Protein AF-A0A2R5F3I2-F1 (afdb_monomer_lite)

Foldseek 3Di:
DPPDDPVVLVVLLVVLVVLLCVQCVVPDPLPAAAEDEDLCAPDPWAADPPHYTYHGNQCSVFLQRSQLRSQLSSLCVLLVHQFDQPQPPPADQQEFGAQLNLQSNLSSRLSSCSSVVHQWGADRVGDIDRLCDSPNGDAASRHNSLSNNLLVLQDDPPADDLSDHHDHPSLLVCLCRVQSDRGVVSSLVSSVVVVHDPSSQSSSVSSRYHDD

Organism: NCBI:txid171404

Radius of gyration: 16.29 Å; chains: 1; bounding box: 41×34×43 Å

Structure (mmCIF, N/CA/C/O backbone):
data_AF-A0A2R5F3I2-F1
#
_entry.id   AF-A0A2R5F3I2-F1
#
loop_
_atom_site.group_PDB
_atom_site.id
_atom_site.type_symbol
_atom_site.label_atom_id
_atom_site.label_alt_id
_atom_site.label_comp_id
_atom_site.label_asym_id
_atom_site.label_entity_id
_atom_site.label_seq_id
_atom_site.pdbx_PDB_ins_code
_atom_site.Cartn_x
_atom_site.Cartn_y
_atom_site.Cartn_z
_atom_site.occupancy
_atom_site.B_iso_or_equiv
_atom_site.auth_seq_id
_atom_site.auth_comp_id
_atom_site.auth_asym_id
_atom_site.auth_atom_id
_atom_site.pdbx_PDB_model_num
ATOM 1 N N . MET A 1 1 ? 22.026 7.983 -5.529 1.00 53.22 1 MET A N 1
ATOM 2 C CA . MET A 1 1 ? 21.237 7.072 -6.385 1.00 53.22 1 MET A CA 1
ATOM 3 C C . MET A 1 1 ? 22.097 5.887 -6.765 1.00 53.22 1 MET A C 1
ATOM 5 O O . MET A 1 1 ? 23.234 6.100 -7.170 1.00 53.22 1 MET A O 1
ATOM 9 N N . LEU A 1 2 ? 21.586 4.665 -6.625 1.00 56.09 2 LEU A N 1
ATOM 10 C CA . LEU A 1 2 ? 22.283 3.477 -7.114 1.00 56.09 2 LEU A CA 1
ATOM 11 C C . LEU A 1 2 ? 22.277 3.507 -8.650 1.00 56.09 2 LEU A C 1
ATOM 13 O O . LEU A 1 2 ? 21.265 3.238 -9.293 1.00 56.09 2 LEU A O 1
ATOM 17 N N . SER A 1 3 ? 23.401 3.901 -9.247 1.00 70.44 3 SER A N 1
ATOM 18 C CA . SER A 1 3 ? 23.622 3.838 -10.691 1.00 70.44 3 SER A CA 1
ATOM 19 C C . SER A 1 3 ? 23.849 2.379 -11.099 1.00 70.44 3 SER A C 1
ATOM 21 O O . SER A 1 3 ? 24.986 1.916 -11.168 1.00 70.44 3 SER A O 1
ATOM 23 N N . GLY A 1 4 ? 22.761 1.636 -11.294 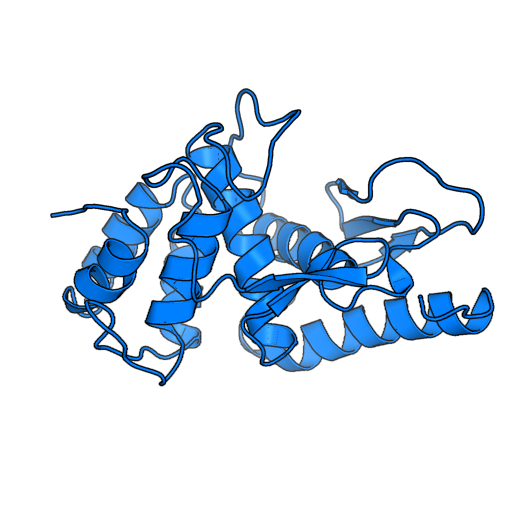1.00 80.38 4 GLY A N 1
ATOM 24 C CA . GLY A 1 4 ? 22.796 0.280 -11.840 1.00 80.38 4 GLY A CA 1
ATOM 25 C C . GLY A 1 4 ? 22.828 0.279 -13.367 1.00 80.38 4 GLY A C 1
ATOM 26 O O . GLY A 1 4 ? 22.185 1.111 -14.008 1.00 80.38 4 GLY A O 1
ATOM 27 N N . THR A 1 5 ? 23.546 -0.681 -13.943 1.00 90.75 5 THR A N 1
ATOM 28 C CA . THR A 1 5 ? 23.402 -1.085 -15.349 1.00 90.75 5 THR A CA 1
ATOM 29 C C . THR A 1 5 ? 21.989 -1.608 -15.618 1.00 90.75 5 THR A C 1
ATOM 31 O O . THR A 1 5 ? 21.291 -2.040 -14.698 1.00 90.75 5 THR A O 1
ATOM 34 N N . ASP A 1 6 ? 21.574 -1.637 -16.883 1.00 91.50 6 ASP A N 1
ATOM 35 C CA . ASP A 1 6 ? 20.259 -2.158 -17.280 1.00 91.50 6 ASP A CA 1
ATOM 36 C C . ASP A 1 6 ? 20.039 -3.608 -16.815 1.00 91.50 6 ASP A C 1
ATOM 38 O O . ASP A 1 6 ? 18.962 -3.947 -16.326 1.00 91.50 6 ASP A O 1
ATOM 42 N N . SER A 1 7 ? 21.081 -4.445 -16.861 1.00 91.44 7 SER A N 1
ATOM 43 C CA . SER A 1 7 ? 21.032 -5.820 -16.349 1.00 91.44 7 SER A CA 1
ATOM 44 C C . SER A 1 7 ? 20.810 -5.880 -14.837 1.00 91.44 7 SER A C 1
ATOM 46 O O . SER A 1 7 ? 20.060 -6.730 -14.363 1.00 91.44 7 SER A O 1
ATOM 48 N N . GLN A 1 8 ? 21.431 -4.978 -14.069 1.00 92.69 8 GLN A N 1
ATOM 49 C CA . GLN A 1 8 ? 21.202 -4.896 -12.623 1.00 92.69 8 GLN A CA 1
ATOM 50 C C . GLN A 1 8 ? 19.771 -4.458 -12.321 1.00 92.69 8 GLN A C 1
ATOM 52 O O . GLN A 1 8 ? 19.119 -5.077 -11.492 1.00 92.69 8 GLN A O 1
ATOM 57 N N . LYS A 1 9 ? 19.255 -3.454 -13.037 1.00 92.50 9 LYS A N 1
ATOM 58 C CA . LYS A 1 9 ? 17.875 -2.983 -12.872 1.00 92.50 9 LYS A CA 1
ATOM 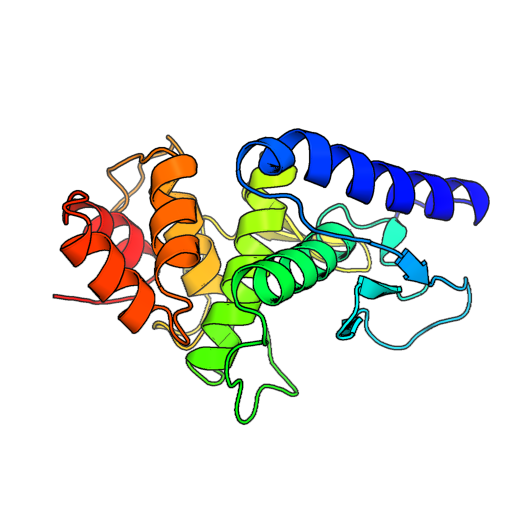59 C C . LYS A 1 9 ? 16.854 -4.075 -13.191 1.00 92.50 9 LYS A C 1
ATOM 61 O O . LYS A 1 9 ? 15.924 -4.278 -12.420 1.00 92.50 9 LYS A O 1
ATOM 66 N N . ALA A 1 10 ? 17.060 -4.827 -14.273 1.00 91.56 10 ALA A N 1
ATOM 67 C CA . ALA A 1 10 ? 16.219 -5.977 -14.592 1.00 91.56 10 ALA A CA 1
ATOM 68 C C . ALA A 1 10 ? 16.252 -7.042 -13.480 1.00 91.56 10 ALA A C 1
ATOM 70 O O . ALA A 1 10 ? 15.211 -7.596 -13.127 1.00 91.56 10 ALA A O 1
ATOM 71 N N . PHE A 1 11 ? 17.431 -7.300 -12.903 1.00 93.94 11 PHE A N 1
ATOM 72 C CA . PHE A 1 11 ? 17.575 -8.243 -11.797 1.00 93.94 11 PHE A CA 1
ATOM 73 C C . PHE A 1 11 ? 16.891 -7.754 -10.516 1.00 93.94 11 PHE A C 1
ATOM 75 O O . PHE A 1 11 ? 16.177 -8.533 -9.897 1.00 93.94 11 PHE A O 1
ATOM 82 N N . TRP A 1 12 ? 17.030 -6.477 -10.151 1.00 94.94 12 TRP A N 1
ATOM 83 C CA . TRP A 1 12 ? 16.353 -5.895 -8.985 1.00 94.94 12 TRP A CA 1
ATOM 84 C C . TRP A 1 12 ? 14.831 -5.961 -9.119 1.00 94.94 12 TRP A C 1
ATOM 86 O O . TRP A 1 12 ? 14.149 -6.411 -8.205 1.00 94.94 12 TRP A O 1
ATOM 96 N N . SER A 1 13 ? 14.289 -5.635 -10.296 1.00 94.94 13 SER A N 1
ATOM 97 C CA . SER A 1 13 ? 12.857 -5.805 -10.564 1.00 94.94 13 SER A CA 1
ATOM 98 C C . SER A 1 13 ? 12.403 -7.264 -10.453 1.00 94.94 13 SER A C 1
ATOM 100 O O . SER A 1 13 ? 11.314 -7.534 -9.952 1.00 94.94 13 SER A O 1
ATOM 102 N N . PHE A 1 14 ? 13.216 -8.222 -10.909 1.00 95.00 14 PHE A N 1
ATOM 103 C CA . PHE A 1 14 ? 12.918 -9.645 -10.737 1.00 95.00 14 PHE A CA 1
ATOM 104 C C . PHE A 1 14 ? 12.973 -10.070 -9.262 1.00 95.00 14 PHE A C 1
ATOM 106 O O . PHE A 1 14 ? 12.087 -10.787 -8.798 1.00 95.00 14 PHE A O 1
ATOM 113 N N . GLU A 1 15 ? 13.971 -9.597 -8.518 1.00 95.62 15 GLU A N 1
ATOM 114 C CA . GLU A 1 15 ? 14.102 -9.817 -7.079 1.00 95.62 15 GLU A CA 1
ATOM 115 C C . GLU A 1 15 ? 12.885 -9.276 -6.320 1.00 95.62 15 GLU A C 1
ATOM 117 O O . GLU A 1 15 ? 12.360 -9.976 -5.461 1.00 95.62 15 GLU A O 1
ATOM 122 N N . ASP A 1 16 ? 12.361 -8.101 -6.680 1.00 96.06 16 ASP A N 1
ATOM 123 C CA . ASP A 1 16 ? 11.137 -7.549 -6.085 1.00 96.06 16 ASP A CA 1
ATOM 124 C C . ASP A 1 16 ? 9.913 -8.454 -6.320 1.00 96.06 16 ASP A C 1
ATOM 126 O O . ASP A 1 16 ? 9.099 -8.643 -5.410 1.00 96.06 16 ASP A O 1
ATOM 130 N N . ILE A 1 17 ? 9.788 -9.074 -7.505 1.00 94.69 17 ILE A N 1
ATOM 131 C CA . ILE A 1 17 ? 8.733 -10.070 -7.774 1.00 94.69 17 ILE A CA 1
ATOM 132 C C . ILE A 1 17 ? 8.894 -11.280 -6.854 1.00 94.69 17 ILE A C 1
ATOM 134 O O . ILE A 1 17 ? 7.914 -11.717 -6.243 1.00 94.69 17 ILE A O 1
ATOM 138 N N . VAL A 1 18 ? 10.101 -11.849 -6.793 1.00 94.81 18 VAL A N 1
ATOM 139 C CA . VAL A 1 18 ? 10.386 -13.055 -6.003 1.00 94.81 18 VAL A CA 1
ATOM 140 C C . VAL A 1 18 ? 10.166 -12.776 -4.522 1.00 94.81 18 VAL A C 1
ATOM 142 O O . VAL A 1 18 ? 9.364 -13.467 -3.903 1.00 94.81 18 VAL A O 1
ATOM 145 N N . ARG A 1 19 ? 10.769 -11.706 -3.993 1.00 95.12 19 ARG A N 1
ATOM 146 C CA . ARG A 1 19 ? 10.633 -11.271 -2.600 1.00 95.12 19 ARG A CA 1
ATOM 147 C C . ARG A 1 19 ? 9.169 -11.085 -2.223 1.00 95.12 19 ARG A C 1
ATOM 149 O O . ARG A 1 19 ? 8.722 -11.626 -1.220 1.00 95.12 19 ARG A O 1
ATOM 156 N N . THR A 1 20 ? 8.386 -10.401 -3.059 1.00 95.00 20 THR A N 1
ATOM 157 C CA . THR A 1 20 ? 6.949 -10.237 -2.797 1.00 95.00 20 THR A CA 1
ATOM 158 C C . THR A 1 20 ? 6.234 -11.591 -2.759 1.00 95.00 20 THR A C 1
ATOM 160 O O . THR A 1 20 ? 5.497 -11.875 -1.819 1.00 95.00 20 THR A O 1
ATOM 163 N N . LYS A 1 21 ? 6.463 -12.468 -3.744 1.00 93.19 21 LYS A N 1
ATOM 164 C CA . LYS A 1 21 ? 5.831 -13.799 -3.780 1.00 93.19 21 LYS A CA 1
ATOM 165 C C . LYS A 1 21 ? 6.221 -14.679 -2.596 1.00 93.19 21 LYS A C 1
ATOM 167 O O . LYS A 1 21 ? 5.370 -15.404 -2.097 1.00 93.19 21 LYS A O 1
ATOM 172 N N . GLU A 1 22 ? 7.465 -14.633 -2.147 1.00 92.81 22 GLU A N 1
ATOM 173 C CA . GLU A 1 22 ? 7.916 -15.410 -0.992 1.00 92.81 22 GLU A CA 1
ATOM 174 C C . GLU A 1 22 ? 7.307 -14.884 0.310 1.00 92.81 22 GLU A C 1
ATOM 176 O O . GLU A 1 22 ? 6.859 -15.679 1.136 1.00 92.81 22 GLU A O 1
ATOM 181 N N . THR A 1 23 ? 7.204 -13.560 0.465 1.00 93.31 23 THR A N 1
ATOM 182 C CA . THR A 1 23 ? 6.667 -12.950 1.686 1.00 93.31 23 THR A CA 1
ATOM 183 C C . THR A 1 23 ? 5.150 -13.118 1.819 1.00 93.31 23 THR A C 1
ATOM 185 O O . THR A 1 23 ? 4.668 -13.405 2.914 1.00 93.31 23 THR A O 1
ATOM 188 N N . ILE A 1 24 ? 4.375 -12.956 0.735 1.00 89.94 24 ILE A N 1
ATOM 189 C CA . ILE A 1 24 ? 2.897 -12.965 0.809 1.00 89.94 24 ILE A CA 1
ATOM 190 C C . ILE A 1 24 ? 2.201 -14.070 0.005 1.00 89.94 24 ILE A C 1
ATOM 192 O O . ILE A 1 24 ? 0.980 -14.213 0.090 1.00 89.94 24 ILE A O 1
ATOM 196 N N . GLY A 1 25 ? 2.935 -14.882 -0.758 1.00 78.75 25 GLY A N 1
ATOM 197 C CA . GLY A 1 25 ? 2.352 -15.896 -1.647 1.00 78.75 25 GLY A CA 1
ATOM 198 C C . GLY A 1 25 ? 1.641 -17.046 -0.931 1.00 78.75 25 GLY A C 1
ATOM 199 O O . GLY A 1 25 ? 0.831 -17.738 -1.544 1.00 78.75 25 GLY A O 1
ATOM 200 N N . SER A 1 26 ? 1.895 -17.237 0.367 1.00 80.88 26 SER A N 1
ATOM 201 C CA . SER A 1 26 ? 1.161 -18.191 1.207 1.00 80.88 26 SER A CA 1
ATOM 202 C C . SER A 1 26 ? -0.276 -17.746 1.511 1.00 80.88 26 SER A C 1
ATOM 204 O O . SER A 1 26 ? -1.115 -18.592 1.818 1.00 80.88 26 SER A O 1
ATOM 206 N N . TYR A 1 27 ? -0.580 -16.447 1.396 1.00 78.94 27 TYR A N 1
ATOM 207 C CA . TYR A 1 27 ? -1.919 -15.895 1.624 1.00 78.94 27 TYR A CA 1
ATOM 208 C C . TYR A 1 27 ? -2.771 -15.894 0.352 1.00 78.94 27 TYR A C 1
ATOM 210 O O . TYR A 1 27 ? -3.962 -16.202 0.408 1.00 78.94 27 TYR A O 1
ATOM 218 N N . VAL A 1 28 ? -2.175 -15.573 -0.802 1.00 74.69 28 VAL A N 1
ATOM 219 C CA . VAL A 1 28 ? -2.835 -15.679 -2.108 1.00 74.69 28 VAL A CA 1
ATOM 220 C C . VAL A 1 28 ? -1.816 -15.837 -3.231 1.00 74.69 28 VAL A C 1
ATOM 222 O O . VAL A 1 28 ? -0.720 -15.278 -3.196 1.00 74.69 28 VAL A O 1
ATOM 225 N N . ASN A 1 29 ? -2.221 -16.519 -4.299 1.00 78.81 29 ASN A N 1
ATOM 226 C CA . ASN A 1 29 ? -1.500 -16.446 -5.559 1.00 78.81 29 ASN A CA 1
ATOM 227 C C . ASN A 1 29 ? -1.759 -15.078 -6.212 1.00 78.81 29 ASN A C 1
ATOM 229 O O . ASN A 1 29 ? -2.854 -14.826 -6.710 1.00 78.81 29 ASN A O 1
ATOM 233 N N . GLY A 1 30 ? -0.742 -14.213 -6.238 1.00 79.12 30 GLY A N 1
ATOM 234 C CA . GLY A 1 30 ? -0.793 -12.894 -6.881 1.00 79.12 30 GLY A CA 1
ATOM 235 C C . GLY A 1 30 ? -0.928 -12.911 -8.403 1.00 79.12 30 GLY A C 1
ATOM 236 O O . GLY A 1 30 ? -0.813 -11.859 -9.024 1.00 79.12 30 GLY A O 1
ATOM 237 N N . GLY A 1 31 ? -1.138 -14.078 -9.012 1.00 85.94 31 GLY A N 1
ATOM 238 C CA . GLY A 1 31 ? -1.308 -14.249 -10.444 1.00 85.94 31 GLY A CA 1
ATOM 239 C C . GLY A 1 31 ? -0.013 -14.058 -11.230 1.00 85.94 31 GLY A C 1
ATOM 240 O O . GLY A 1 31 ? 1.108 -14.099 -10.708 1.00 85.94 31 GLY A O 1
ATOM 241 N N . ILE A 1 32 ? -0.176 -13.875 -12.538 1.00 88.81 32 ILE A N 1
ATOM 242 C CA . ILE A 1 32 ? 0.935 -13.547 -13.429 1.00 88.81 32 ILE A CA 1
ATOM 243 C C . ILE A 1 32 ? 1.360 -12.102 -13.152 1.00 88.81 32 ILE A C 1
ATOM 245 O O . ILE A 1 32 ? 0.523 -11.208 -13.045 1.00 88.81 32 ILE A O 1
ATOM 249 N N . ILE A 1 33 ? 2.672 -11.892 -13.045 1.00 92.81 33 ILE A N 1
ATOM 250 C CA . ILE A 1 33 ? 3.300 -10.576 -12.916 1.00 92.81 33 ILE A CA 1
ATOM 251 C C . ILE A 1 33 ? 4.321 -10.461 -14.040 1.00 92.81 33 ILE A C 1
ATOM 253 O O . ILE A 1 33 ? 5.203 -11.309 -14.168 1.00 92.81 33 ILE A O 1
ATOM 257 N N . THR A 1 34 ? 4.183 -9.425 -14.857 1.00 94.50 34 THR A N 1
ATOM 258 C CA . THR A 1 34 ? 5.102 -9.069 -15.937 1.00 94.50 34 THR A CA 1
ATOM 259 C C . THR A 1 34 ? 5.540 -7.630 -15.734 1.00 94.50 34 THR A C 1
ATOM 261 O O . THR A 1 34 ? 4.712 -6.723 -15.788 1.00 94.50 34 THR A O 1
ATOM 264 N N . ILE A 1 35 ? 6.837 -7.416 -15.531 1.00 95.06 35 ILE A N 1
ATOM 265 C CA . ILE A 1 35 ? 7.415 -6.074 -15.486 1.00 95.06 35 ILE A CA 1
ATOM 266 C C . ILE A 1 35 ? 7.880 -5.692 -16.888 1.00 95.06 35 ILE A C 1
ATOM 268 O O . ILE A 1 35 ? 8.613 -6.432 -17.544 1.00 95.06 35 ILE A O 1
ATOM 272 N N . VAL A 1 36 ? 7.443 -4.522 -17.335 1.00 94.31 36 VAL A N 1
ATOM 273 C CA . VAL A 1 36 ? 7.866 -3.868 -18.565 1.00 94.31 36 VAL A CA 1
ATOM 274 C C . VAL A 1 36 ? 8.674 -2.641 -18.171 1.00 94.31 36 VAL A C 1
ATOM 276 O O . VAL A 1 36 ? 8.159 -1.702 -17.565 1.00 94.31 36 VAL A O 1
ATOM 279 N N . TRP A 1 37 ? 9.954 -2.649 -18.515 1.00 93.75 37 TRP A N 1
ATOM 280 C CA . TRP A 1 37 ? 10.875 -1.576 -18.175 1.00 93.75 37 TRP A CA 1
ATOM 281 C C . TRP A 1 37 ? 11.781 -1.257 -19.360 1.00 93.75 37 TRP A C 1
ATOM 283 O O . TRP A 1 37 ? 12.253 -2.160 -20.051 1.00 93.75 37 TRP A O 1
ATOM 293 N N . TYR A 1 38 ? 12.035 0.035 -19.566 1.00 87.38 38 TYR A N 1
ATOM 294 C CA . TYR A 1 38 ? 12.976 0.533 -20.563 1.00 87.38 38 TYR A CA 1
ATOM 295 C C . TYR A 1 38 ? 13.819 1.659 -19.950 1.00 87.38 38 TYR A C 1
ATOM 297 O O . TYR A 1 38 ? 13.270 2.505 -19.236 1.00 87.38 38 TYR A O 1
ATOM 305 N N . PRO A 1 39 ? 15.126 1.735 -20.259 1.00 87.00 39 PRO A N 1
ATOM 306 C CA . PRO A 1 39 ? 16.046 2.689 -19.633 1.00 87.00 39 PRO A CA 1
ATOM 307 C C . PRO A 1 39 ? 15.760 4.158 -19.965 1.00 87.00 39 PRO A C 1
ATOM 309 O O . PRO A 1 39 ? 16.319 5.040 -19.324 1.00 87.00 39 PRO A O 1
ATOM 312 N N . THR A 1 40 ? 14.901 4.429 -20.947 1.00 88.62 40 THR A N 1
ATOM 313 C CA . THR A 1 40 ? 14.528 5.778 -21.397 1.00 88.62 40 THR A CA 1
ATOM 314 C C . THR A 1 40 ? 13.110 6.184 -20.994 1.00 88.62 40 THR A C 1
ATOM 316 O O . THR A 1 40 ? 12.664 7.271 -21.359 1.00 88.62 40 THR A O 1
ATOM 319 N N . ASN A 1 41 ? 12.369 5.326 -20.281 1.00 89.44 41 ASN A N 1
ATOM 320 C CA . ASN A 1 41 ? 10.999 5.635 -19.884 1.00 89.44 41 ASN A CA 1
ATOM 321 C C . ASN A 1 41 ? 10.985 6.657 -18.739 1.00 89.44 41 ASN A C 1
ATOM 323 O O . ASN A 1 41 ? 11.366 6.343 -17.612 1.00 89.44 41 ASN A O 1
ATOM 327 N N . THR A 1 42 ? 10.510 7.867 -19.014 1.00 89.25 42 THR A N 1
ATOM 328 C CA . THR A 1 42 ? 10.394 8.944 -18.021 1.00 89.25 42 THR A CA 1
ATOM 329 C C . THR A 1 42 ? 8.974 9.124 -17.485 1.00 89.25 42 THR A C 1
ATOM 331 O O . THR A 1 42 ? 8.777 9.924 -16.572 1.00 89.25 42 THR A O 1
ATOM 334 N N . SER A 1 43 ? 7.985 8.398 -18.019 1.00 90.44 43 SER A N 1
ATOM 335 C CA . SER A 1 43 ? 6.621 8.384 -17.478 1.00 90.44 43 SER A CA 1
ATOM 336 C C . SER A 1 43 ? 6.592 7.728 -16.102 1.00 90.44 43 SER A C 1
ATOM 338 O O . SER A 1 43 ? 7.428 6.872 -15.829 1.00 90.44 43 SER A O 1
ATOM 340 N N . SER A 1 44 ? 5.632 8.097 -15.249 1.00 90.81 44 SER A N 1
ATOM 341 C CA . SER A 1 44 ? 5.426 7.446 -13.949 1.00 90.81 44 SER A CA 1
ATOM 342 C C . SER A 1 44 ? 5.280 5.931 -14.088 1.00 90.81 44 SER A C 1
ATOM 344 O O . SER A 1 44 ? 4.863 5.435 -15.137 1.00 90.81 44 SER A O 1
ATOM 346 N N . SER A 1 45 ? 5.635 5.208 -13.029 1.00 94.94 45 SER A N 1
ATOM 347 C CA . SER A 1 45 ? 5.369 3.772 -12.940 1.00 94.94 45 SER A CA 1
ATOM 348 C C . SER A 1 45 ? 3.886 3.537 -12.675 1.00 94.94 45 SER A C 1
ATOM 350 O O . SER A 1 45 ? 3.242 4.402 -12.085 1.00 94.94 45 SER A O 1
ATOM 352 N N . TYR A 1 46 ? 3.343 2.442 -13.205 1.00 94.75 46 TYR A N 1
ATOM 353 C CA . TYR A 1 46 ? 1.936 2.094 -13.028 1.00 94.75 46 TYR A CA 1
ATOM 354 C C . TYR A 1 46 ? 1.654 0.619 -13.324 1.00 94.75 46 TYR A C 1
ATOM 356 O O . TYR A 1 46 ? 2.234 -0.003 -14.223 1.00 94.75 46 TYR A O 1
ATOM 364 N N . TYR A 1 47 ? 0.674 0.080 -12.615 1.00 95.00 47 TYR A N 1
ATOM 365 C CA . TYR A 1 47 ? 0.011 -1.178 -12.905 1.00 95.00 47 TYR A CA 1
ATOM 366 C C . TYR A 1 47 ? -1.061 -1.035 -13.999 1.00 95.00 47 TYR A C 1
ATOM 368 O O . TYR A 1 47 ? -1.767 -0.033 -14.107 1.00 95.00 47 TYR A O 1
ATOM 376 N N . THR A 1 48 ? -1.247 -2.095 -14.788 1.00 91.06 48 THR A N 1
ATOM 377 C CA . THR A 1 48 ? -2.397 -2.273 -15.683 1.00 91.06 48 THR A CA 1
ATOM 378 C C . THR A 1 48 ? -3.044 -3.637 -15.483 1.00 91.06 48 THR A C 1
ATOM 380 O O . THR A 1 48 ? -2.364 -4.649 -15.284 1.00 91.06 48 THR A O 1
ATOM 383 N N . HIS A 1 49 ? -4.375 -3.665 -15.592 1.00 84.69 49 HIS A N 1
ATOM 384 C CA . HIS A 1 49 ? -5.187 -4.871 -15.448 1.00 84.69 49 HIS A CA 1
ATOM 385 C C . HIS A 1 49 ? -4.655 -6.033 -16.301 1.00 84.69 49 HIS A C 1
ATOM 387 O O . HIS A 1 49 ? -4.367 -5.870 -17.488 1.00 84.69 49 HIS A O 1
ATOM 393 N N . GLY A 1 50 ? -4.551 -7.217 -15.695 1.00 72.38 50 GLY A N 1
ATOM 394 C CA . GLY A 1 50 ? -4.003 -8.407 -16.356 1.00 72.38 50 GLY A CA 1
ATOM 395 C C . GLY A 1 50 ? -2.512 -8.652 -16.100 1.00 72.38 50 GLY A C 1
ATOM 396 O O . GLY A 1 50 ? -1.892 -9.428 -16.825 1.00 72.38 50 GLY A O 1
ATOM 397 N N . GLY A 1 51 ? -1.939 -8.023 -15.068 1.00 82.56 51 GLY A N 1
ATOM 398 C CA . GLY A 1 51 ? -0.636 -8.417 -14.521 1.00 82.56 51 GLY A CA 1
ATOM 399 C C . GLY A 1 51 ? 0.575 -7.726 -15.133 1.00 82.56 51 GLY A C 1
ATOM 400 O O . GLY A 1 51 ? 1.693 -8.193 -14.925 1.00 82.56 51 GLY A O 1
ATOM 401 N N . LYS A 1 52 ? 0.387 -6.635 -15.884 1.00 92.88 52 LYS A N 1
ATOM 402 C CA . LYS A 1 52 ? 1.498 -5.861 -16.452 1.00 92.88 52 LYS A CA 1
ATOM 403 C C . LYS A 1 52 ? 1.783 -4.628 -15.608 1.00 92.88 52 LYS A C 1
ATOM 405 O O . LYS A 1 52 ? 0.884 -3.832 -15.355 1.00 92.88 52 LYS A O 1
ATOM 410 N N . ILE A 1 53 ? 3.044 -4.466 -15.237 1.00 96.12 53 ILE A N 1
ATOM 411 C CA . ILE A 1 53 ? 3.567 -3.333 -14.477 1.00 96.12 53 ILE A CA 1
ATOM 412 C C . ILE A 1 53 ? 4.563 -2.605 -15.365 1.00 96.12 53 ILE A C 1
ATOM 414 O O . ILE A 1 53 ? 5.516 -3.213 -15.848 1.00 96.12 53 ILE A O 1
ATOM 418 N N . TYR A 1 54 ? 4.346 -1.316 -15.578 1.00 96.44 54 TYR A N 1
ATOM 419 C CA . TYR A 1 54 ? 5.243 -0.458 -16.333 1.00 96.44 54 TYR A CA 1
ATOM 420 C C . TYR A 1 54 ? 6.082 0.344 -15.354 1.00 96.44 54 TYR A C 1
ATOM 422 O O . TYR A 1 54 ? 5.540 1.054 -14.515 1.00 96.44 54 TYR A O 1
ATOM 430 N N . LEU A 1 55 ? 7.402 0.226 -15.459 1.00 96.31 55 LEU A N 1
ATOM 431 C CA . LEU A 1 55 ? 8.329 0.953 -14.603 1.00 96.31 55 LEU A CA 1
ATOM 432 C C . LEU A 1 55 ? 9.014 2.079 -15.373 1.00 96.31 55 LEU A C 1
ATOM 434 O O . LEU A 1 55 ? 9.405 1.926 -16.537 1.00 96.31 55 LEU A O 1
ATOM 438 N N . ASN A 1 56 ? 9.213 3.204 -14.696 1.00 94.38 56 ASN A N 1
ATOM 439 C CA . ASN A 1 56 ? 10.088 4.265 -15.171 1.00 94.38 56 ASN A CA 1
ATOM 440 C C . ASN A 1 56 ? 11.568 3.852 -15.070 1.00 94.38 56 ASN A C 1
ATOM 442 O O . ASN A 1 56 ? 11.930 2.891 -14.387 1.00 94.38 56 ASN A O 1
ATOM 446 N N . GLN A 1 57 ? 12.450 4.601 -15.729 1.00 92.50 57 GLN A N 1
ATOM 447 C CA . GLN A 1 57 ? 13.880 4.301 -15.864 1.00 92.50 57 GLN A CA 1
ATOM 448 C C . GLN A 1 57 ? 14.634 4.111 -14.532 1.00 92.50 57 GLN A C 1
ATOM 450 O O . GLN A 1 57 ? 15.683 3.457 -14.506 1.00 92.50 57 GLN A O 1
ATOM 455 N N . ASN A 1 58 ? 14.117 4.669 -13.435 1.00 92.38 58 ASN A N 1
ATOM 456 C CA . ASN A 1 58 ? 14.755 4.693 -12.120 1.00 92.38 58 ASN A CA 1
ATOM 457 C C . ASN A 1 58 ? 13.999 3.883 -11.056 1.00 92.38 58 ASN A C 1
ATOM 459 O O . ASN A 1 58 ? 14.582 3.593 -10.015 1.00 92.38 58 ASN A O 1
ATOM 463 N N . SER A 1 59 ? 12.746 3.488 -11.294 1.00 95.06 59 SER A N 1
ATOM 464 C CA . SER A 1 59 ? 11.956 2.712 -10.333 1.00 95.06 59 SER A CA 1
ATOM 465 C C . SER A 1 59 ? 12.569 1.374 -9.929 1.00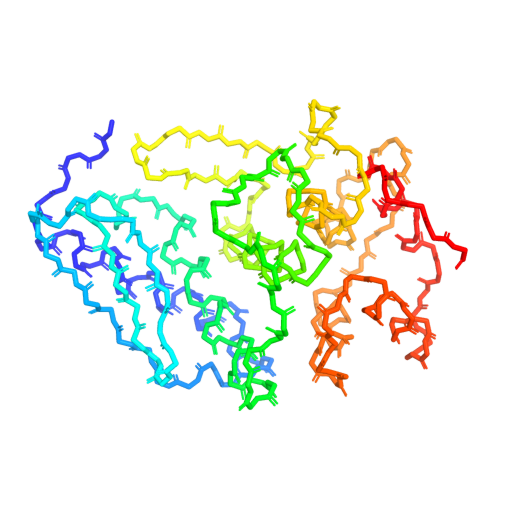 95.06 59 SER A C 1
ATOM 467 O O . SER A 1 59 ? 12.455 1.064 -8.751 1.00 95.06 59 SER A O 1
ATOM 469 N N . PRO A 1 60 ? 13.290 0.628 -10.795 1.00 94.81 60 PRO A N 1
ATOM 470 C CA . PRO A 1 60 ? 13.961 -0.597 -10.356 1.00 94.81 60 PRO A CA 1
ATOM 471 C C . PRO A 1 60 ? 15.000 -0.406 -9.246 1.00 94.81 60 PRO A C 1
ATOM 473 O O . PRO A 1 60 ? 15.430 -1.381 -8.647 1.00 94.81 60 PRO A O 1
ATOM 476 N N . ALA A 1 61 ? 15.467 0.826 -9.013 1.00 92.69 61 ALA A N 1
ATOM 477 C CA . ALA A 1 61 ? 16.397 1.127 -7.930 1.00 92.69 61 ALA A CA 1
ATOM 478 C C . ALA A 1 61 ? 15.693 1.455 -6.601 1.00 92.69 61 ALA A C 1
ATOM 480 O O . ALA A 1 61 ? 16.375 1.545 -5.587 1.00 92.69 61 ALA A O 1
ATOM 481 N N . SER A 1 62 ? 14.372 1.663 -6.607 1.00 94.50 62 SER A N 1
ATOM 482 C CA . SER A 1 62 ? 13.575 1.858 -5.395 1.00 94.50 62 SER A CA 1
ATOM 483 C C . SER A 1 62 ? 13.082 0.509 -4.888 1.00 94.50 62 SER A C 1
ATOM 485 O O . SER A 1 62 ? 12.489 -0.263 -5.641 1.00 94.50 62 SER A O 1
ATOM 487 N N . LYS A 1 63 ? 13.240 0.263 -3.585 1.00 92.31 63 LYS A N 1
ATOM 488 C CA . LYS A 1 63 ? 12.709 -0.950 -2.947 1.00 92.31 63 LYS A CA 1
ATOM 489 C C . LYS A 1 63 ? 11.183 -0.983 -2.857 1.00 92.31 63 LYS A C 1
ATOM 491 O O . LYS A 1 63 ? 10.611 -2.052 -2.636 1.00 92.31 63 LYS A O 1
ATOM 496 N N . SER A 1 64 ? 10.520 0.167 -2.966 1.00 97.50 64 SER A N 1
ATOM 497 C CA . SER A 1 64 ? 9.088 0.297 -2.676 1.00 97.50 64 SER A CA 1
ATOM 498 C C . SER A 1 64 ? 8.239 0.381 -3.940 1.00 97.50 64 SER A C 1
ATOM 500 O O . SER A 1 64 ? 7.193 -0.254 -3.982 1.00 97.50 64 SER A O 1
ATOM 502 N N . ILE A 1 65 ? 8.689 1.081 -4.990 1.00 97.12 65 ILE A N 1
ATOM 503 C CA . ILE A 1 65 ? 7.855 1.351 -6.176 1.00 97.12 65 ILE A CA 1
ATOM 504 C C . ILE A 1 65 ? 7.462 0.064 -6.904 1.00 97.12 65 ILE A C 1
ATOM 506 O O . ILE A 1 65 ? 6.283 -0.148 -7.163 1.00 97.12 65 ILE A O 1
ATOM 510 N N . THR A 1 66 ? 8.406 -0.835 -7.200 1.00 96.75 66 THR A N 1
ATOM 511 C CA . THR A 1 66 ? 8.059 -2.096 -7.879 1.00 96.75 66 THR A CA 1
ATOM 512 C C . THR A 1 66 ? 7.061 -2.916 -7.059 1.00 96.75 66 THR A C 1
ATOM 514 O O . THR A 1 66 ? 6.097 -3.447 -7.606 1.00 96.75 66 THR A O 1
ATOM 517 N N . VAL A 1 67 ? 7.273 -3.010 -5.742 1.00 97.75 67 VAL A N 1
ATOM 518 C CA . VAL A 1 67 ? 6.409 -3.783 -4.838 1.00 97.75 67 VAL A CA 1
ATOM 519 C C . VAL A 1 67 ? 5.026 -3.145 -4.703 1.00 97.75 67 VAL A C 1
ATOM 521 O O . VAL A 1 67 ? 4.030 -3.865 -4.694 1.00 97.75 67 VAL A O 1
ATOM 524 N N . HIS A 1 68 ? 4.950 -1.816 -4.658 1.00 98.19 68 HIS A N 1
ATOM 525 C CA . HIS A 1 68 ? 3.705 -1.053 -4.671 1.00 98.19 68 HIS A CA 1
ATOM 526 C C . HIS A 1 68 ? 2.870 -1.393 -5.921 1.00 98.19 68 HIS A C 1
ATOM 528 O O . HIS A 1 68 ? 1.720 -1.812 -5.807 1.00 98.19 68 HIS A O 1
ATOM 534 N N . GLU A 1 69 ? 3.465 -1.373 -7.117 1.00 97.50 69 GLU A N 1
ATOM 535 C CA . GLU A 1 69 ? 2.735 -1.747 -8.339 1.00 97.50 69 GLU A CA 1
ATOM 536 C C . GLU A 1 69 ? 2.337 -3.234 -8.364 1.00 97.50 69 GLU A C 1
ATOM 538 O O . GLU A 1 69 ? 1.291 -3.617 -8.898 1.00 97.50 69 GLU A O 1
ATOM 543 N N . ILE A 1 70 ? 3.154 -4.107 -7.764 1.00 96.06 70 ILE A N 1
ATOM 544 C CA . ILE A 1 70 ? 2.791 -5.516 -7.569 1.00 96.06 70 ILE A CA 1
ATOM 545 C C . ILE A 1 70 ? 1.578 -5.625 -6.639 1.00 96.06 70 ILE A C 1
ATOM 547 O O . ILE A 1 70 ? 0.685 -6.433 -6.902 1.00 96.06 70 ILE A O 1
ATOM 551 N N . ALA A 1 71 ? 1.499 -4.813 -5.588 1.00 96.00 71 ALA A N 1
ATOM 552 C CA . ALA A 1 71 ? 0.393 -4.821 -4.640 1.00 96.00 71 ALA A CA 1
ATOM 553 C C . ALA A 1 71 ? -0.953 -4.512 -5.309 1.00 96.00 71 ALA A C 1
ATOM 555 O O . ALA A 1 71 ? -1.947 -5.184 -5.018 1.00 96.00 71 ALA A O 1
ATOM 556 N N . HIS A 1 72 ? -0.976 -3.583 -6.267 1.00 96.06 72 HIS A N 1
ATOM 557 C CA . HIS A 1 72 ? -2.147 -3.339 -7.109 1.00 96.06 72 HIS A CA 1
ATOM 558 C C . HIS A 1 72 ? -2.584 -4.586 -7.886 1.00 96.06 72 HIS A C 1
ATOM 560 O O . HIS A 1 72 ? -3.773 -4.908 -7.923 1.00 96.06 72 HIS A O 1
ATOM 566 N N . ASN A 1 73 ? -1.638 -5.345 -8.450 1.00 94.44 73 ASN A N 1
ATOM 567 C CA . ASN A 1 73 ? -1.958 -6.604 -9.123 1.00 94.44 73 ASN A CA 1
ATOM 568 C C . ASN A 1 73 ? -2.552 -7.645 -8.165 1.00 94.44 73 ASN A C 1
ATOM 570 O O . ASN A 1 73 ? -3.502 -8.342 -8.522 1.00 94.44 73 ASN A O 1
ATOM 574 N N . TYR A 1 74 ? -2.015 -7.749 -6.946 1.00 93.06 74 TYR A N 1
ATOM 575 C CA . TYR A 1 74 ? -2.578 -8.629 -5.922 1.00 93.06 74 TYR A CA 1
ATOM 576 C C . TYR A 1 74 ? -4.013 -8.220 -5.584 1.00 93.06 74 TYR A C 1
ATOM 578 O O . TYR A 1 74 ? -4.900 -9.071 -5.624 1.00 93.06 74 TYR A O 1
ATOM 586 N N . MET A 1 75 ? -4.267 -6.933 -5.328 1.00 93.50 75 MET A N 1
ATOM 587 C CA . MET A 1 75 ? -5.619 -6.437 -5.052 1.00 93.50 75 MET A CA 1
ATOM 588 C C . MET A 1 75 ? -6.579 -6.757 -6.206 1.00 93.50 75 MET A C 1
ATOM 590 O O . MET A 1 75 ? -7.635 -7.346 -5.970 1.00 93.50 75 MET A O 1
ATOM 594 N N . TYR A 1 76 ? -6.188 -6.472 -7.453 1.00 92.56 76 TYR A N 1
ATOM 595 C CA . TYR A 1 76 ? -6.997 -6.797 -8.629 1.00 92.56 76 TYR A CA 1
ATOM 596 C C . TYR A 1 76 ? -7.333 -8.290 -8.712 1.00 92.56 76 TYR A C 1
ATOM 598 O O . TYR A 1 76 ? -8.489 -8.646 -8.927 1.00 92.56 76 TYR A O 1
ATOM 606 N N . ASN A 1 77 ? -6.353 -9.174 -8.507 1.00 90.06 77 ASN A N 1
ATOM 607 C CA . ASN A 1 77 ? -6.563 -10.620 -8.613 1.00 90.06 77 ASN A CA 1
ATOM 608 C C . ASN A 1 77 ? -7.442 -11.181 -7.487 1.00 90.06 77 ASN A C 1
ATOM 610 O O . ASN A 1 77 ? -8.205 -12.118 -7.716 1.00 90.06 77 ASN A O 1
ATOM 614 N N . ILE A 1 78 ? -7.387 -10.598 -6.289 1.00 89.56 78 ILE A N 1
ATOM 615 C CA . ILE A 1 78 ? -8.259 -10.984 -5.171 1.00 89.56 78 ILE A CA 1
ATOM 616 C C . ILE A 1 78 ? -9.691 -10.516 -5.430 1.00 89.56 78 ILE A C 1
ATOM 618 O O . ILE A 1 78 ? -10.659 -11.254 -5.225 1.00 89.56 78 ILE A O 1
ATOM 622 N N . TYR A 1 79 ? -9.842 -9.276 -5.888 1.00 91.12 79 TYR A N 1
ATOM 623 C CA . TYR A 1 79 ? -11.153 -8.655 -6.027 1.00 91.12 79 TYR A CA 1
ATOM 624 C C . TYR A 1 79 ? -11.855 -9.111 -7.312 1.00 91.12 79 TYR A C 1
ATOM 626 O O . TYR A 1 79 ? -13.075 -9.291 -7.319 1.00 91.12 79 TYR A O 1
ATOM 634 N N . GLY A 1 80 ? -11.092 -9.400 -8.367 1.00 90.25 80 GLY A N 1
ATOM 635 C CA . GLY A 1 80 ? -11.571 -9.607 -9.737 1.00 90.25 80 GLY A CA 1
ATOM 636 C C . GLY A 1 80 ? -11.767 -8.295 -10.510 1.00 90.25 80 GLY A C 1
ATOM 637 O O . GLY A 1 80 ? -12.087 -8.318 -11.696 1.00 90.25 80 GLY A O 1
ATOM 638 N N . SER A 1 81 ? -11.579 -7.156 -9.843 1.00 90.38 81 SER A N 1
ATOM 639 C CA . SER A 1 81 ? -11.643 -5.797 -10.380 1.00 90.38 81 SER A CA 1
ATOM 640 C C . SER A 1 81 ? -10.911 -4.849 -9.434 1.00 90.38 81 SER A C 1
ATOM 642 O O . SER A 1 81 ? -10.863 -5.110 -8.234 1.00 90.38 81 SER A O 1
ATOM 644 N N . MET A 1 82 ? -10.391 -3.725 -9.929 1.00 91.12 82 MET A N 1
ATOM 645 C CA . MET A 1 82 ? -9.921 -2.674 -9.025 1.00 91.12 82 MET A CA 1
ATOM 646 C C . MET A 1 82 ? -11.107 -1.943 -8.384 1.00 91.12 82 MET A C 1
ATOM 648 O O . MET A 1 82 ? -12.125 -1.757 -9.061 1.00 91.12 82 MET A O 1
ATOM 652 N N . PRO A 1 83 ? -10.997 -1.520 -7.110 1.00 92.38 83 PRO A N 1
ATOM 653 C CA . PRO A 1 83 ? -11.958 -0.607 -6.502 1.00 92.38 83 PRO A CA 1
ATOM 654 C C . PRO A 1 83 ? -12.169 0.666 -7.318 1.00 92.38 83 PRO A C 1
ATOM 656 O O . PRO A 1 83 ? -11.295 1.106 -8.063 1.00 92.38 83 PRO A O 1
ATOM 659 N N . SER A 1 84 ? -13.329 1.293 -7.139 1.00 92.25 84 SER A N 1
ATOM 660 C CA . SER A 1 84 ? -13.610 2.590 -7.754 1.00 92.25 84 SER A CA 1
ATOM 661 C C . SER A 1 84 ? -12.756 3.692 -7.116 1.00 92.25 84 SER A C 1
ATOM 663 O O . SER A 1 84 ? -12.912 3.992 -5.934 1.00 92.25 84 SER A O 1
ATOM 665 N N . THR A 1 85 ? -11.915 4.351 -7.914 1.00 92.12 85 THR A N 1
ATOM 666 C CA . THR A 1 85 ? -10.992 5.414 -7.478 1.00 92.12 85 THR A CA 1
ATOM 667 C C . THR A 1 85 ? -11.293 6.755 -8.178 1.00 92.12 85 THR A C 1
ATOM 669 O O . THR A 1 85 ? -10.506 7.245 -8.992 1.00 92.12 85 THR A O 1
ATOM 672 N N . PRO A 1 86 ? -12.454 7.391 -7.919 1.00 88.38 86 PRO A N 1
ATOM 673 C CA . PRO A 1 86 ? -12.803 8.649 -8.580 1.00 88.38 86 PRO A CA 1
ATOM 674 C C . PRO A 1 86 ? -11.768 9.736 -8.258 1.00 88.38 86 PRO A C 1
ATOM 676 O O . PRO A 1 86 ? -11.310 9.840 -7.122 1.00 88.38 86 PRO A O 1
ATOM 679 N N . SER A 1 87 ? -11.402 10.546 -9.255 1.00 84.19 87 SER A N 1
ATOM 680 C CA . SER A 1 87 ? -10.458 11.668 -9.103 1.00 84.19 87 SER A CA 1
ATOM 681 C C . SER A 1 87 ? -9.093 11.285 -8.510 1.00 84.19 87 SER A C 1
ATOM 683 O O . SER A 1 87 ? -8.490 12.070 -7.789 1.00 84.19 87 SER A O 1
ATOM 685 N N . CYS A 1 88 ? -8.598 10.083 -8.813 1.00 90.75 88 CYS A N 1
ATOM 686 C CA . CYS A 1 88 ? -7.325 9.575 -8.295 1.00 90.75 88 CYS A CA 1
ATOM 687 C C . CYS A 1 88 ? -6.094 10.061 -9.080 1.00 90.75 88 CYS A C 1
ATOM 689 O O . CYS A 1 88 ? -4.993 9.594 -8.839 1.00 90.75 88 CYS A O 1
ATOM 691 N N . SER A 1 89 ? -6.236 10.955 -10.061 1.00 89.81 89 SER A N 1
ATOM 692 C CA . SER A 1 89 ? -5.093 11.456 -10.829 1.00 89.81 89 SER A CA 1
ATOM 693 C C . SER A 1 89 ? -5.178 12.976 -11.011 1.00 89.81 89 SER A C 1
ATOM 695 O O . SER A 1 89 ? -6.153 13.443 -11.608 1.00 89.81 89 SER A O 1
ATOM 697 N N . PRO A 1 90 ? -4.179 13.746 -10.530 1.00 90.38 90 PRO A N 1
ATOM 698 C CA . PRO A 1 90 ? -3.059 13.304 -9.685 1.00 90.38 90 PRO A CA 1
ATOM 699 C C . PRO A 1 90 ? -3.503 12.959 -8.245 1.00 90.38 90 PRO A C 1
ATOM 701 O O . PRO A 1 90 ? -4.507 13.481 -7.768 1.00 90.38 90 PRO A O 1
ATOM 704 N N . HIS A 1 91 ? -2.729 12.121 -7.552 1.00 93.81 91 HIS A N 1
ATOM 705 C CA . HIS A 1 91 ? -2.792 11.905 -6.099 1.00 93.81 91 HIS A CA 1
ATOM 706 C C . HIS A 1 91 ? -1.381 12.028 -5.500 1.00 93.81 91 HIS A C 1
ATOM 708 O O . HIS A 1 91 ? -0.391 12.000 -6.238 1.00 93.81 91 HIS A O 1
ATOM 714 N N . TYR A 1 92 ? -1.294 12.205 -4.180 1.00 95.69 92 TYR A N 1
ATOM 715 C CA . TYR A 1 92 ? -0.031 12.354 -3.456 1.00 95.69 92 TYR A CA 1
ATOM 716 C C . TYR A 1 92 ? -0.126 11.702 -2.074 1.00 95.69 92 TYR A C 1
ATOM 718 O O . TYR A 1 92 ? -1.164 11.800 -1.419 1.00 95.69 92 TYR A O 1
ATOM 726 N N . MET A 1 93 ? 0.994 11.147 -1.604 1.00 96.50 93 MET A N 1
ATOM 727 C CA . MET A 1 93 ? 1.121 10.434 -0.325 1.00 96.50 93 MET A CA 1
ATOM 728 C C . MET A 1 93 ? 0.551 11.191 0.883 1.00 96.50 93 MET A C 1
ATOM 730 O O . MET A 1 93 ? -0.026 10.593 1.791 1.00 96.50 93 MET A O 1
ATOM 734 N N . ASP A 1 94 ? 0.734 12.511 0.903 1.00 97.81 94 ASP A N 1
ATOM 735 C CA . ASP A 1 94 ? 0.467 13.382 2.047 1.00 97.81 94 ASP A CA 1
ATOM 736 C C . ASP A 1 94 ? -0.831 14.195 1.937 1.00 97.81 94 ASP A C 1
ATOM 738 O O . ASP A 1 94 ? -1.175 14.938 2.861 1.00 97.81 94 ASP A O 1
ATOM 742 N N . SER A 1 95 ? -1.555 14.062 0.824 1.00 97.62 95 SER A N 1
ATOM 743 C CA . SER A 1 95 ? -2.679 14.926 0.470 1.00 97.62 95 SER A CA 1
ATOM 744 C C . SER A 1 95 ? -3.961 14.128 0.262 1.00 97.62 95 SER A C 1
ATOM 746 O O . SER A 1 95 ? -3.944 12.963 -0.130 1.00 97.62 95 SER A O 1
ATOM 748 N N . ALA A 1 96 ? -5.102 14.766 0.522 1.00 97.19 96 ALA A N 1
ATOM 749 C CA . ALA A 1 96 ? -6.397 14.125 0.344 1.00 97.19 96 ALA A CA 1
ATOM 750 C C . ALA A 1 96 ? -6.716 13.901 -1.144 1.00 97.19 96 ALA A C 1
ATOM 752 O O . ALA A 1 96 ? -6.566 14.805 -1.968 1.00 97.19 96 ALA A O 1
ATOM 753 N N . SER A 1 97 ? -7.214 12.710 -1.462 1.00 96.69 97 SER A N 1
ATOM 754 C CA . SER A 1 97 ? -7.797 12.329 -2.748 1.00 96.69 97 SER A CA 1
ATOM 755 C C . SER A 1 97 ? -9.241 11.843 -2.521 1.00 96.69 97 SER A C 1
ATOM 757 O O . SER A 1 97 ? -9.970 12.413 -1.705 1.00 96.69 97 SER A O 1
ATOM 759 N N . SER A 1 98 ? -9.704 10.808 -3.226 1.00 96.88 98 SER A N 1
ATOM 760 C CA . SER A 1 98 ? -10.931 10.103 -2.837 1.00 96.88 98 SER A CA 1
ATOM 761 C C . SER A 1 98 ? -10.618 8.969 -1.864 1.00 96.88 98 SER A C 1
ATOM 763 O O . SER A 1 98 ? -9.558 8.361 -1.936 1.00 96.88 98 SER A O 1
ATOM 765 N N . GLN A 1 99 ? -11.567 8.609 -0.998 1.00 97.19 99 GLN A N 1
ATOM 766 C CA . GLN A 1 99 ? -11.395 7.483 -0.063 1.00 97.19 99 GLN A CA 1
ATOM 767 C C . GLN A 1 99 ? -11.087 6.155 -0.772 1.00 97.19 99 GLN A C 1
ATOM 769 O O . GLN A 1 99 ? -10.377 5.314 -0.229 1.00 97.19 99 GLN A O 1
ATOM 774 N N . GLY A 1 100 ? -11.608 5.967 -1.990 1.00 97.38 100 GLY A N 1
ATOM 775 C CA . GLY A 1 100 ? -11.284 4.799 -2.806 1.00 97.38 100 GLY A CA 1
ATOM 776 C C . GLY A 1 100 ? -9.846 4.821 -3.315 1.00 97.38 100 GLY A C 1
ATOM 777 O O . GLY A 1 100 ? -9.145 3.822 -3.201 1.00 97.38 100 GLY A O 1
ATOM 778 N N . CYS A 1 101 ? -9.389 5.971 -3.822 1.00 97.56 101 CYS A N 1
ATOM 779 C CA . CYS A 1 101 ? -7.993 6.167 -4.219 1.00 97.56 101 CYS A CA 1
ATOM 780 C C . CYS A 1 101 ? -7.054 5.941 -3.027 1.00 97.56 101 CYS A C 1
ATOM 782 O O . CYS A 1 101 ? -6.192 5.074 -3.080 1.00 97.56 101 CYS A O 1
ATOM 784 N N . ALA A 1 102 ? -7.315 6.612 -1.902 1.00 98.06 102 ALA A N 1
ATOM 785 C CA . ALA A 1 102 ? -6.533 6.477 -0.679 1.00 98.06 102 ALA A CA 1
ATOM 786 C C . ALA A 1 102 ? -6.461 5.039 -0.152 1.00 98.06 102 ALA A C 1
ATOM 788 O O . ALA A 1 102 ? -5.429 4.627 0.369 1.00 98.06 102 ALA A O 1
ATOM 789 N N . TRP A 1 103 ? -7.535 4.260 -0.302 1.00 98.06 103 TRP A N 1
ATOM 790 C CA . TRP A 1 103 ? -7.534 2.847 0.059 1.00 98.06 103 TRP A CA 1
ATOM 791 C C . TRP A 1 103 ? -6.655 2.000 -0.868 1.00 98.06 103 TRP A C 1
ATOM 793 O O . TRP A 1 103 ? -5.842 1.215 -0.383 1.00 98.06 103 TRP A O 1
ATOM 803 N N . VAL A 1 104 ? -6.801 2.161 -2.185 1.00 97.38 104 VAL A N 1
ATOM 804 C CA . VAL A 1 104 ? -6.035 1.397 -3.182 1.00 97.38 104 VAL A CA 1
ATOM 805 C C . VA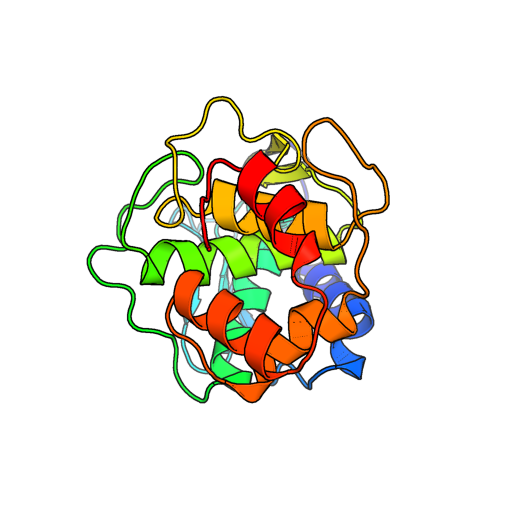L A 1 104 ? -4.540 1.705 -3.084 1.00 97.38 104 VAL A C 1
ATOM 807 O O . VAL A 1 104 ? -3.732 0.778 -3.006 1.00 97.38 104 VAL A O 1
ATOM 810 N N . GLU A 1 105 ? -4.186 2.988 -3.027 1.00 98.31 105 GLU A N 1
ATOM 811 C CA . GLU A 1 105 ? -2.805 3.463 -2.912 1.00 98.31 105 GLU A CA 1
ATOM 812 C C . GLU A 1 105 ? -2.222 3.164 -1.524 1.00 98.31 105 GLU A C 1
ATOM 814 O O . GLU A 1 105 ? -1.115 2.644 -1.394 1.00 98.31 105 GLU A O 1
ATOM 819 N N . GLY A 1 106 ? -2.996 3.394 -0.458 1.00 98.50 106 GLY A N 1
ATOM 820 C CA . GLY A 1 106 ? -2.573 3.130 0.918 1.00 98.50 106 GLY A CA 1
ATOM 821 C C . GLY A 1 106 ? -2.301 1.650 1.181 1.00 98.50 106 GLY A C 1
ATOM 822 O O . GLY A 1 106 ? -1.308 1.308 1.826 1.00 98.50 106 GLY A O 1
ATOM 823 N N . TRP A 1 107 ? -3.122 0.755 0.622 1.00 98.00 107 TRP A N 1
ATOM 824 C CA . TRP A 1 107 ? -2.860 -0.683 0.657 1.00 98.00 107 TRP A CA 1
ATOM 825 C C . TRP A 1 107 ? -1.560 -1.046 -0.070 1.00 98.00 107 TRP A C 1
ATOM 827 O O . TRP A 1 107 ? -0.762 -1.837 0.441 1.00 98.00 107 TRP A O 1
ATOM 837 N N . ALA A 1 108 ? -1.331 -0.472 -1.254 1.00 98.06 108 ALA A N 1
ATOM 838 C CA . ALA A 1 108 ? -0.129 -0.736 -2.035 1.00 98.06 108 ALA A CA 1
ATOM 839 C C . ALA A 1 108 ? 1.145 -0.249 -1.331 1.00 98.06 108 ALA A C 1
ATOM 841 O O . ALA A 1 108 ? 2.142 -0.976 -1.257 1.00 98.06 108 ALA A O 1
ATOM 842 N N . ASN A 1 109 ? 1.073 0.932 -0.717 1.00 98.69 109 ASN A N 1
ATOM 843 C CA . ASN A 1 109 ? 2.118 1.481 0.138 1.00 98.69 109 ASN A CA 1
ATOM 844 C C . ASN A 1 109 ? 2.401 0.560 1.328 1.00 98.69 109 ASN A C 1
ATOM 846 O O . ASN A 1 109 ? 3.540 0.117 1.474 1.00 98.69 109 ASN A O 1
ATOM 850 N N . PHE A 1 110 ? 1.382 0.187 2.112 1.00 98.56 110 PHE A N 1
ATOM 851 C CA . PHE A 1 110 ? 1.526 -0.730 3.250 1.00 98.56 110 PHE A CA 1
ATOM 852 C C . PHE A 1 110 ? 2.177 -2.062 2.857 1.00 98.56 110 PHE A C 1
ATOM 854 O O . PHE A 1 110 ? 3.102 -2.524 3.527 1.00 98.56 110 PHE A O 1
ATOM 861 N N . LEU A 1 111 ? 1.750 -2.672 1.746 1.00 97.31 111 LEU A N 1
ATOM 862 C CA . LEU A 1 111 ? 2.319 -3.945 1.308 1.00 97.31 111 LEU A CA 1
ATOM 863 C C . LEU A 1 111 ? 3.809 -3.816 0.971 1.00 97.31 111 LEU A C 1
ATOM 865 O O . LEU A 1 111 ? 4.586 -4.722 1.271 1.00 97.31 111 LEU A O 1
ATOM 869 N N . SER A 1 112 ? 4.221 -2.679 0.401 1.00 98.12 112 SER A N 1
ATOM 870 C CA . SER A 1 112 ? 5.636 -2.395 0.160 1.00 98.12 112 SER A CA 1
ATOM 871 C C . SER A 1 112 ? 6.443 -2.280 1.459 1.00 98.12 112 SER A C 1
ATOM 873 O O . SER A 1 112 ? 7.568 -2.774 1.508 1.00 98.12 112 SER A O 1
ATOM 875 N N . LEU A 1 113 ? 5.870 -1.712 2.527 1.00 98.31 113 LEU A N 1
ATOM 876 C CA . LEU A 1 113 ? 6.510 -1.648 3.846 1.00 98.31 113 LEU A CA 1
ATOM 877 C C . LEU A 1 113 ? 6.673 -3.049 4.441 1.00 98.31 113 LEU A C 1
ATOM 879 O O . LEU A 1 113 ? 7.766 -3.437 4.857 1.00 98.31 113 LEU A O 1
ATOM 883 N N . TYR A 1 114 ? 5.595 -3.841 4.409 1.00 97.56 114 TYR A N 1
ATOM 884 C CA . TYR A 1 114 ? 5.572 -5.210 4.922 1.00 97.56 114 TYR A CA 1
ATOM 885 C C . TYR A 1 114 ? 6.614 -6.100 4.233 1.00 97.56 114 TYR A C 1
ATOM 887 O O . TYR A 1 114 ? 7.409 -6.760 4.898 1.00 97.56 114 TYR A O 1
ATOM 895 N N . VAL A 1 115 ? 6.668 -6.074 2.897 1.00 97.25 115 VAL A N 1
ATOM 896 C CA . VAL A 1 115 ? 7.618 -6.870 2.098 1.00 97.25 115 VAL A CA 1
ATOM 897 C C . VAL A 1 115 ? 9.069 -6.438 2.314 1.00 97.25 115 VAL A C 1
ATOM 899 O O . VAL A 1 115 ? 9.976 -7.265 2.218 1.00 97.25 115 VAL A O 1
ATOM 902 N N . ASN A 1 116 ? 9.302 -5.157 2.601 1.00 96.75 116 ASN A N 1
ATOM 903 C CA . ASN A 1 116 ? 10.636 -4.622 2.862 1.00 96.75 116 ASN A CA 1
ATOM 904 C C . ASN A 1 116 ? 11.025 -4.645 4.348 1.00 96.75 116 ASN A C 1
ATOM 906 O O . ASN A 1 116 ? 12.145 -4.247 4.671 1.00 96.75 116 ASN A O 1
ATOM 910 N N . PHE A 1 117 ? 10.135 -5.113 5.232 1.00 96.31 117 PHE A N 1
ATOM 911 C CA . PHE A 1 117 ? 10.320 -5.133 6.686 1.00 96.31 117 PHE A CA 1
ATOM 912 C C . PHE A 1 117 ? 10.764 -3.772 7.247 1.00 96.31 117 PHE A C 1
ATOM 914 O O . PHE A 1 117 ? 11.658 -3.691 8.090 1.00 96.31 117 PHE A O 1
ATOM 921 N N . SER A 1 118 ? 10.182 -2.688 6.732 1.00 97.12 118 SER A N 1
ATOM 922 C CA . SER A 1 118 ? 10.576 -1.323 7.077 1.00 97.12 118 SER A CA 1
ATOM 923 C C . SER A 1 118 ? 9.401 -0.364 6.910 1.00 97.12 118 SER A C 1
ATOM 925 O O . SER A 1 118 ? 8.714 -0.468 5.896 1.00 97.12 118 SER A O 1
ATOM 927 N N . PRO A 1 119 ? 9.220 0.618 7.812 1.00 97.31 119 PRO A N 1
ATOM 928 C CA . PRO A 1 119 ? 8.191 1.646 7.660 1.00 97.31 119 PRO A CA 1
ATOM 929 C C . PRO A 1 119 ? 8.572 2.728 6.631 1.00 97.31 119 PRO A C 1
ATOM 931 O O . PRO A 1 119 ? 7.814 3.664 6.371 1.00 97.31 119 PRO A O 1
ATOM 934 N N . ILE A 1 120 ? 9.765 2.621 6.035 1.00 98.19 120 ILE A N 1
ATOM 935 C CA . ILE A 1 120 ? 10.285 3.584 5.074 1.00 98.19 120 ILE A CA 1
ATOM 936 C C . ILE A 1 120 ? 9.807 3.242 3.664 1.00 98.19 120 ILE A C 1
ATOM 938 O O . ILE A 1 120 ? 10.178 2.217 3.090 1.00 98.19 120 ILE A O 1
ATOM 942 N N . PHE A 1 121 ? 9.056 4.165 3.069 1.00 98.31 121 PHE A N 1
ATOM 943 C CA . PHE A 1 121 ? 8.739 4.142 1.650 1.00 98.31 121 PHE A CA 1
ATOM 944 C C . PHE A 1 121 ? 9.812 4.898 0.858 1.00 98.31 121 PHE A C 1
ATOM 946 O O . PHE A 1 121 ? 10.080 6.073 1.120 1.00 98.31 121 PHE A O 1
ATOM 953 N N . GLU A 1 122 ? 10.430 4.237 -0.120 1.00 97.44 122 GLU A N 1
ATOM 954 C CA . GLU A 1 122 ? 11.450 4.811 -0.999 1.00 97.44 122 GLU A CA 1
ATOM 955 C C . GLU A 1 122 ? 10.841 5.193 -2.352 1.00 97.44 122 GLU A C 1
ATOM 957 O O . GLU A 1 122 ? 10.425 4.339 -3.133 1.00 97.44 122 GLU A O 1
ATOM 962 N N . TYR A 1 123 ? 10.825 6.481 -2.679 1.00 95.06 123 TYR A N 1
ATOM 963 C CA . TYR A 1 123 ? 10.358 6.964 -3.974 1.00 95.06 123 TYR A CA 1
ATOM 964 C C . TYR A 1 123 ? 11.349 6.652 -5.096 1.00 95.06 123 TYR A C 1
ATOM 966 O O . TYR A 1 123 ? 12.544 6.415 -4.892 1.00 95.06 123 TYR A O 1
ATOM 974 N N . THR A 1 124 ? 10.868 6.758 -6.337 1.00 91.12 124 THR A N 1
ATOM 975 C CA . THR A 1 124 ? 11.767 6.821 -7.494 1.00 91.12 124 THR A CA 1
ATOM 976 C C . THR A 1 124 ? 12.761 7.974 -7.305 1.00 91.12 124 THR A C 1
ATOM 978 O O . THR A 1 124 ? 12.363 9.119 -7.116 1.00 91.12 124 THR A O 1
ATOM 981 N N . GLY A 1 125 ? 14.059 7.678 -7.405 1.00 85.25 125 GLY A N 1
ATOM 982 C CA . GLY A 1 125 ? 15.132 8.662 -7.209 1.00 85.25 125 GLY A CA 1
ATOM 983 C C . GLY A 1 125 ? 15.776 8.620 -5.820 1.00 85.25 125 GLY A C 1
ATOM 984 O O . GLY A 1 125 ? 16.821 9.244 -5.627 1.00 85.25 125 GLY A O 1
ATOM 985 N N . GLY A 1 126 ? 15.223 7.830 -4.893 1.00 89.31 126 GLY A N 1
ATOM 986 C CA . GLY A 1 126 ? 15.840 7.504 -3.606 1.00 89.31 126 GLY A CA 1
ATOM 987 C C . GLY A 1 126 ? 15.532 8.478 -2.469 1.00 89.31 126 GLY A C 1
ATOM 988 O O . GLY A 1 126 ? 16.130 8.357 -1.403 1.00 89.31 126 GLY A O 1
ATOM 989 N N . SER A 1 127 ? 14.630 9.448 -2.662 1.00 94.56 127 SER A N 1
ATOM 990 C CA . SER A 1 127 ? 14.023 10.134 -1.518 1.00 94.56 127 SER A CA 1
ATOM 991 C C . SER A 1 127 ? 13.131 9.158 -0.755 1.00 94.56 127 SER A C 1
ATOM 993 O O . SER A 1 127 ? 12.578 8.221 -1.329 1.00 94.56 127 SER A O 1
ATOM 995 N N . THR A 1 128 ? 12.980 9.379 0.544 1.00 97.12 128 THR A N 1
ATOM 996 C CA . THR A 1 128 ? 12.255 8.465 1.426 1.00 97.12 128 THR A CA 1
ATOM 997 C C . THR A 1 128 ? 11.256 9.210 2.293 1.00 97.12 128 THR A C 1
ATOM 999 O O . THR A 1 128 ? 11.474 10.374 2.628 1.00 97.12 128 THR A O 1
ATOM 1002 N N . VAL A 1 129 ? 10.208 8.516 2.722 1.00 97.56 129 VAL A N 1
ATOM 1003 C CA . VAL A 1 129 ? 9.291 8.978 3.767 1.00 97.56 129 VAL A CA 1
ATOM 1004 C C . VAL A 1 129 ? 9.051 7.857 4.773 1.00 97.56 129 VAL A C 1
ATOM 1006 O O . VAL A 1 129 ? 8.967 6.696 4.381 1.00 97.56 129 VAL A O 1
ATOM 1009 N N . ASN A 1 130 ? 8.985 8.193 6.063 1.00 97.50 130 ASN A N 1
ATOM 1010 C CA . ASN A 1 130 ? 8.589 7.237 7.095 1.00 97.50 130 ASN A CA 1
ATOM 1011 C C . ASN A 1 130 ? 7.062 7.266 7.240 1.00 97.50 130 ASN A C 1
ATOM 1013 O O . ASN A 1 130 ? 6.522 8.302 7.617 1.00 97.50 130 ASN A O 1
ATOM 1017 N N . LEU A 1 131 ? 6.383 6.161 6.931 1.00 97.69 131 LEU A N 1
ATOM 1018 C CA . LEU A 1 131 ? 4.923 6.060 7.023 1.00 97.69 131 LEU A CA 1
ATOM 1019 C C . LEU A 1 131 ? 4.417 5.616 8.402 1.00 97.69 131 LEU A C 1
ATOM 1021 O O . LEU A 1 131 ? 3.218 5.675 8.628 1.00 97.69 131 LEU A O 1
ATOM 1025 N N . GLU A 1 132 ? 5.307 5.271 9.332 1.00 94.56 132 GLU A N 1
ATOM 1026 C CA . GLU A 1 132 ? 5.003 5.167 10.773 1.00 94.56 132 GLU A CA 1
ATOM 1027 C C . GLU A 1 132 ? 4.751 6.568 11.374 1.00 94.56 132 GLU A C 1
ATOM 1029 O O . GLU A 1 132 ? 3.932 6.759 12.264 1.00 94.56 132 GLU A O 1
ATOM 1034 N N . ASN A 1 133 ? 5.371 7.615 10.806 1.00 93.62 133 ASN A N 1
ATOM 1035 C CA . ASN A 1 133 ? 5.142 8.999 11.221 1.00 93.62 133 ASN A CA 1
ATOM 1036 C C . ASN A 1 133 ? 4.544 9.850 10.101 1.00 93.62 133 ASN A C 1
ATOM 1038 O O . ASN A 1 133 ? 5.240 10.544 9.359 1.00 93.62 133 ASN A O 1
ATOM 1042 N N . THR A 1 134 ? 3.217 9.881 10.059 1.00 95.31 134 THR A N 1
ATOM 1043 C CA . THR A 1 134 ? 2.460 10.662 9.077 1.00 95.31 134 THR A CA 1
ATOM 1044 C C . THR A 1 134 ? 2.016 12.031 9.595 1.00 95.31 134 THR A C 1
ATOM 1046 O O . THR A 1 134 ? 1.188 12.685 8.970 1.00 95.31 134 THR A O 1
ATOM 1049 N N . SER A 1 135 ? 2.532 12.502 10.737 1.00 93.69 135 SER A N 1
ATOM 1050 C CA . SER A 1 135 ? 2.023 13.689 11.455 1.00 93.69 135 SER A CA 1
ATOM 1051 C C . SER A 1 135 ? 1.901 14.968 10.610 1.00 93.69 135 SER A C 1
ATOM 1053 O O . SER A 1 135 ? 0.985 15.752 10.854 1.00 93.69 135 SER A O 1
ATOM 1055 N N . SER A 1 136 ? 2.754 15.155 9.598 1.00 96.38 136 SER A N 1
ATOM 1056 C CA . SER A 1 136 ? 2.726 16.301 8.678 1.00 96.38 136 SER A CA 1
ATOM 1057 C C . SER A 1 136 ? 1.710 16.191 7.535 1.00 96.38 136 SER A C 1
ATOM 1059 O O . SER A 1 136 ? 1.504 17.173 6.824 1.00 96.38 136 SER A O 1
ATOM 1061 N N . PHE A 1 137 ? 1.093 15.026 7.328 1.00 98.25 137 PHE A N 1
ATOM 1062 C CA . PHE A 1 137 ? 0.160 14.795 6.224 1.00 98.25 137 PHE A CA 1
ATOM 1063 C C . PHE A 1 137 ? -1.213 15.380 6.551 1.00 98.25 137 PHE A C 1
ATOM 1065 O O . PHE A 1 137 ? -1.575 15.546 7.723 1.00 98.25 137 PHE A O 1
ATOM 1072 N N . ALA A 1 138 ? -2.027 15.611 5.521 1.00 98.25 138 ALA A N 1
ATOM 1073 C CA . ALA A 1 138 ? -3.443 15.891 5.704 1.00 98.25 138 ALA A CA 1
ATOM 1074 C C . ALA A 1 138 ? -4.121 14.801 6.563 1.00 98.25 138 ALA A C 1
ATOM 1076 O O . ALA A 1 138 ? -3.634 13.671 6.691 1.00 98.25 138 ALA A O 1
ATOM 1077 N N . SER A 1 139 ? -5.230 15.159 7.209 1.00 97.94 139 SER A N 1
ATOM 1078 C CA . SER A 1 139 ? -5.938 14.249 8.111 1.00 97.94 139 SER A CA 1
ATOM 1079 C C . SER A 1 139 ? -6.970 13.378 7.401 1.00 97.94 139 SER A C 1
ATOM 1081 O O . SER A 1 139 ? -7.604 13.806 6.437 1.00 97.94 139 SER A O 1
ATOM 1083 N N . GLY A 1 140 ? -7.217 12.198 7.971 1.00 98.00 140 GLY A N 1
ATOM 1084 C CA . GLY A 1 140 ? -8.343 11.340 7.612 1.00 98.00 140 GLY A CA 1
ATOM 1085 C C . GLY A 1 140 ? -8.048 10.275 6.555 1.00 98.00 140 GLY A C 1
ATOM 1086 O O . GLY A 1 140 ? -6.957 10.172 6.002 1.00 98.00 140 GLY A O 1
ATOM 1087 N N . ASP A 1 141 ? -9.064 9.456 6.285 1.00 98.06 141 ASP A N 1
ATOM 1088 C CA . ASP A 1 141 ? -8.973 8.231 5.473 1.00 98.06 141 ASP A CA 1
ATOM 1089 C C . ASP A 1 141 ? -9.032 8.467 3.956 1.00 98.06 141 ASP A C 1
ATOM 1091 O O . ASP A 1 141 ? -9.098 7.522 3.172 1.00 98.06 141 ASP A O 1
ATOM 1095 N N . SER A 1 142 ? -8.999 9.732 3.539 1.00 97.81 142 SER A N 1
ATOM 1096 C CA . SER A 1 142 ? -8.838 10.141 2.141 1.00 97.81 142 SER A CA 1
ATOM 1097 C C . SER A 1 142 ? -7.376 10.408 1.769 1.00 97.81 142 SER A C 1
ATOM 1099 O O . SER A 1 142 ? -7.111 10.826 0.647 1.00 97.81 142 SER A O 1
ATOM 1101 N N . VAL A 1 143 ? -6.431 10.159 2.681 1.00 98.44 143 VAL A N 1
ATOM 1102 C CA . VAL A 1 143 ? -4.990 10.353 2.479 1.00 98.44 143 VAL A CA 1
ATOM 1103 C C . VAL A 1 143 ? -4.301 8.991 2.474 1.00 98.44 143 VAL A C 1
ATOM 1105 O O . VAL A 1 143 ? -4.295 8.292 3.489 1.00 98.44 143 VAL A O 1
ATOM 1108 N N . GLU A 1 144 ? -3.713 8.599 1.344 1.00 98.50 144 GLU A N 1
ATOM 1109 C CA . GLU A 1 144 ? -3.136 7.256 1.158 1.00 98.50 144 GLU A CA 1
ATOM 1110 C C . GLU A 1 144 ? -2.021 6.936 2.162 1.00 98.50 144 GLU A C 1
ATOM 1112 O O . GLU A 1 144 ? -1.946 5.817 2.667 1.00 98.50 144 GLU A O 1
ATOM 1117 N N . GLY A 1 145 ? -1.208 7.931 2.527 1.00 98.50 145 GLY A N 1
ATOM 1118 C CA . GLY A 1 145 ? -0.168 7.775 3.533 1.00 98.50 145 GLY A CA 1
ATOM 1119 C C . GLY A 1 145 ? -0.726 7.497 4.928 1.00 98.50 145 GLY A C 1
ATOM 1120 O O . GLY A 1 145 ? -0.167 6.672 5.643 1.00 98.50 145 GLY A O 1
ATOM 1121 N N . ARG A 1 146 ? -1.864 8.108 5.303 1.00 98.50 146 ARG A N 1
ATOM 1122 C CA . ARG A 1 146 ? -2.540 7.831 6.587 1.00 98.50 146 ARG A CA 1
ATOM 1123 C C . ARG A 1 146 ? -3.118 6.422 6.623 1.00 98.50 146 ARG A C 1
ATOM 1125 O O . ARG A 1 146 ? -3.041 5.760 7.651 1.00 98.50 146 ARG A O 1
ATOM 1132 N N . VAL A 1 147 ? -3.684 5.959 5.508 1.00 98.75 147 VAL A N 1
ATOM 1133 C CA . VAL A 1 147 ? -4.178 4.580 5.384 1.00 98.75 147 VAL A CA 1
ATOM 1134 C C . VAL A 1 147 ? -3.021 3.585 5.505 1.00 98.75 147 VAL A C 1
ATOM 1136 O O . VAL A 1 147 ? -3.130 2.612 6.248 1.00 98.75 147 VAL A O 1
ATOM 1139 N N . ALA A 1 148 ? -1.904 3.841 4.819 1.00 98.75 148 ALA A N 1
ATOM 1140 C CA . ALA A 1 148 ? -0.718 2.992 4.885 1.00 98.75 148 ALA A CA 1
ATOM 1141 C C . ALA A 1 148 ? -0.116 2.938 6.297 1.00 98.75 148 ALA A C 1
ATOM 1143 O O . ALA A 1 148 ? 0.157 1.845 6.789 1.00 98.75 148 ALA A O 1
ATOM 1144 N N . GLY A 1 149 ? 0.031 4.094 6.953 1.00 98.19 149 GLY A N 1
ATOM 1145 C CA . GLY A 1 149 ? 0.505 4.188 8.335 1.00 98.19 149 GLY A CA 1
ATOM 1146 C C . GLY A 1 149 ? -0.426 3.480 9.315 1.00 98.19 149 GLY A C 1
ATOM 1147 O O . GLY A 1 149 ? 0.025 2.671 10.110 1.00 98.19 149 GLY A O 1
ATOM 1148 N N . ALA A 1 150 ? -1.746 3.645 9.179 1.00 98.12 150 ALA A N 1
ATOM 1149 C CA . ALA A 1 150 ? -2.707 2.954 10.042 1.00 98.12 150 ALA A CA 1
ATOM 1150 C C . ALA A 1 150 ? -2.604 1.423 9.938 1.00 98.12 150 ALA A C 1
ATOM 1152 O O . ALA A 1 150 ? -2.724 0.723 10.941 1.00 98.12 150 ALA A O 1
ATOM 1153 N N . LEU A 1 151 ? -2.400 0.890 8.729 1.00 98.44 151 LEU A N 1
ATOM 1154 C CA . LEU A 1 151 ? -2.185 -0.545 8.523 1.00 98.44 151 LEU A CA 1
ATOM 1155 C C . LEU A 1 151 ? -0.821 -1.009 9.052 1.00 98.44 151 LEU A C 1
ATOM 1157 O O . LEU A 1 151 ? -0.720 -2.142 9.524 1.00 98.44 151 LEU A O 1
ATOM 1161 N N . TRP A 1 152 ? 0.203 -0.155 8.966 1.00 98.25 152 TRP A N 1
ATOM 1162 C CA . TRP A 1 152 ? 1.528 -0.417 9.519 1.00 98.25 152 TRP A CA 1
ATOM 1163 C C . TRP A 1 152 ? 1.500 -0.490 11.047 1.00 98.25 152 TRP A C 1
ATOM 1165 O O . TRP A 1 152 ? 1.911 -1.515 11.578 1.00 98.25 152 TRP A O 1
ATOM 1175 N N . ASP A 1 153 ? 0.910 0.494 11.724 1.00 97.31 153 ASP A N 1
ATOM 1176 C CA . ASP A 1 153 ? 0.756 0.525 13.188 1.00 97.31 153 ASP A CA 1
ATOM 1177 C C . ASP A 1 153 ? -0.095 -0.655 13.685 1.00 97.31 153 ASP A C 1
ATOM 1179 O O . ASP A 1 153 ? 0.164 -1.267 14.712 1.00 97.31 153 ASP A O 1
ATOM 1183 N N . MET A 1 154 ? -1.112 -1.067 12.915 1.00 97.50 154 MET A N 1
ATOM 1184 C CA . MET A 1 154 ? -1.835 -2.305 13.227 1.00 97.50 154 MET A CA 1
ATOM 1185 C C . MET A 1 154 ? -0.938 -3.551 13.132 1.00 97.50 154 MET A C 1
ATOM 1187 O O . MET A 1 154 ? -1.241 -4.569 13.751 1.00 97.50 154 MET A O 1
ATOM 1191 N N . TYR A 1 155 ? 0.093 -3.548 12.294 1.00 97.31 155 TYR A N 1
ATOM 1192 C CA . TYR A 1 155 ? 0.930 -4.716 12.032 1.00 97.31 155 TYR A CA 1
ATOM 1193 C C . TYR A 1 155 ? 2.157 -4.791 12.938 1.00 97.31 155 TYR A C 1
ATOM 1195 O O . TYR A 1 155 ? 2.555 -5.894 13.328 1.00 97.31 155 TYR A O 1
ATOM 1203 N N . ASP A 1 156 ? 2.811 -3.667 13.191 1.00 92.69 156 ASP A N 1
ATOM 1204 C CA . ASP A 1 156 ? 4.117 -3.669 13.815 1.00 92.69 156 ASP A CA 1
ATOM 1205 C C . ASP A 1 156 ? 4.039 -3.837 15.342 1.00 92.69 156 ASP A C 1
ATOM 1207 O O . ASP A 1 156 ? 2.975 -3.928 15.958 1.00 92.69 156 ASP A O 1
ATOM 1211 N N . ALA A 1 157 ? 5.204 -4.031 15.956 1.00 89.00 157 ALA A N 1
ATOM 1212 C CA . ALA A 1 157 ? 5.316 -4.239 17.397 1.00 89.00 157 ALA A CA 1
ATOM 1213 C C . ALA A 1 157 ? 5.758 -2.977 18.150 1.00 89.00 157 ALA A C 1
ATOM 1215 O O . ALA A 1 157 ? 5.974 -3.038 19.366 1.00 89.00 157 ALA A O 1
ATOM 1216 N N . ALA A 1 158 ? 5.947 -1.863 17.441 1.00 87.75 158 ALA A N 1
ATOM 1217 C CA . ALA A 1 158 ? 6.595 -0.660 17.941 1.00 87.75 158 ALA A CA 1
ATOM 1218 C C . ALA A 1 158 ? 5.570 0.348 18.479 1.00 87.75 158 ALA A C 1
ATOM 1220 O O . ALA A 1 158 ? 5.564 1.507 18.101 1.00 87.75 158 ALA A O 1
ATOM 1221 N N . ASN A 1 159 ? 4.758 -0.094 19.441 1.00 82.31 159 ASN A N 1
ATOM 1222 C CA . ASN A 1 159 ? 3.676 0.709 20.015 1.00 82.31 159 ASN A CA 1
ATOM 1223 C C . ASN A 1 159 ? 4.129 2.108 20.485 1.00 82.31 159 ASN A C 1
ATOM 1225 O O . ASN A 1 159 ? 4.935 2.227 21.421 1.00 82.31 159 ASN A O 1
ATOM 1229 N N . GLU A 1 160 ? 3.533 3.159 19.920 1.00 85.44 160 GLU A N 1
ATOM 1230 C CA . GLU A 1 160 ? 3.812 4.555 20.252 1.00 85.44 160 GLU A CA 1
ATOM 1231 C C . GLU A 1 160 ? 2.570 5.468 20.285 1.00 85.44 160 GLU A C 1
ATOM 1233 O O . GLU A 1 160 ? 1.729 5.498 19.393 1.00 85.44 160 GLU A O 1
ATOM 1238 N N . GLY A 1 161 ? 2.461 6.296 21.331 1.00 88.12 161 GLY A N 1
ATOM 1239 C CA . GLY A 1 161 ? 1.355 7.250 21.460 1.00 88.12 161 GLY A CA 1
ATOM 1240 C C . GLY A 1 161 ? -0.015 6.570 21.587 1.00 88.12 161 GLY A C 1
ATOM 1241 O O . GLY A 1 161 ? -0.311 5.954 22.619 1.00 88.12 161 GLY A O 1
ATOM 1242 N N . ASP A 1 162 ? -0.874 6.762 20.579 1.00 86.25 162 ASP A N 1
ATOM 1243 C CA . ASP A 1 162 ? -2.154 6.054 20.472 1.00 86.25 162 ASP A CA 1
ATOM 1244 C C . ASP A 1 162 ? -1.983 4.639 19.892 1.00 86.25 162 ASP A C 1
ATOM 1246 O O . ASP A 1 162 ? -2.797 3.776 20.213 1.00 86.25 162 ASP A O 1
ATOM 1250 N N . ASP A 1 163 ? -0.923 4.355 19.134 1.00 87.19 163 ASP A N 1
ATOM 1251 C CA . ASP A 1 163 ? -0.620 2.996 18.695 1.00 87.19 163 ASP A CA 1
ATOM 1252 C C . ASP A 1 163 ? -0.176 2.119 19.883 1.00 87.19 163 ASP A C 1
ATOM 1254 O O . ASP A 1 163 ? 0.746 2.433 20.638 1.00 87.19 163 ASP A O 1
ATOM 1258 N N . LYS A 1 164 ? -0.932 1.048 20.131 1.00 90.50 164 LYS A N 1
ATOM 1259 C CA . LYS A 1 164 ? -0.848 0.231 21.357 1.00 90.50 164 LYS A CA 1
ATOM 1260 C C . LYS A 1 164 ? -1.026 -1.259 21.109 1.00 90.50 164 LYS A C 1
ATOM 1262 O O . LYS A 1 164 ? -0.987 -2.032 22.074 1.00 90.50 164 LYS A O 1
ATOM 1267 N N . TYR A 1 165 ? -1.315 -1.664 19.874 1.00 94.38 165 TYR A N 1
ATOM 1268 C CA . TYR A 1 165 ? -1.757 -3.019 19.590 1.00 94.38 165 TYR A CA 1
ATOM 1269 C C . TYR A 1 165 ? -1.186 -3.546 18.287 1.00 94.38 165 TYR A C 1
ATOM 1271 O O . TYR A 1 165 ? -1.482 -3.051 17.212 1.00 94.38 165 TYR A O 1
ATOM 1279 N N . THR A 1 166 ? -0.533 -4.693 18.401 1.00 96.62 166 THR A N 1
ATOM 1280 C CA . THR A 1 166 ? -0.043 -5.461 17.264 1.00 96.62 166 THR A CA 1
ATOM 1281 C C . THR A 1 166 ? -1.049 -6.521 16.836 1.00 96.62 166 THR A C 1
ATOM 1283 O O . THR A 1 166 ? -1.581 -7.276 17.660 1.00 96.62 166 THR A O 1
ATOM 1286 N N . PHE A 1 167 ? -1.246 -6.657 15.530 1.00 96.75 167 PHE A N 1
ATOM 1287 C CA . PHE A 1 167 ? -2.076 -7.681 14.916 1.00 96.75 167 PHE A CA 1
ATOM 1288 C C . PHE A 1 167 ? -1.297 -8.477 13.872 1.00 96.75 167 PHE A C 1
ATOM 1290 O O . PHE A 1 167 ? -0.409 -7.984 13.183 1.00 96.75 167 PHE A O 1
ATOM 1297 N N . ALA A 1 168 ? -1.662 -9.749 13.716 1.00 95.62 168 ALA A N 1
ATOM 1298 C CA . ALA A 1 168 ? -1.064 -10.579 12.683 1.00 95.62 168 ALA A CA 1
ATOM 1299 C C . ALA A 1 168 ? -1.396 -10.025 11.288 1.00 95.62 168 ALA A C 1
ATOM 1301 O O . ALA A 1 168 ? -2.562 -9.745 10.990 1.00 95.62 168 ALA A O 1
ATOM 1302 N N . PHE A 1 169 ? -0.394 -9.979 10.403 1.00 95.25 169 PHE A N 1
ATOM 1303 C CA . PHE A 1 169 ? -0.590 -9.631 8.992 1.00 95.25 169 PHE A CA 1
ATOM 1304 C C . PHE A 1 169 ? -1.714 -10.454 8.349 1.00 95.25 169 PHE A C 1
ATOM 1306 O O . PHE A 1 169 ? -2.506 -9.925 7.578 1.00 95.25 169 PHE A O 1
ATOM 1313 N N . SER A 1 170 ? -1.845 -11.732 8.719 1.00 94.19 170 SER A N 1
ATOM 1314 C CA . SER A 1 170 ? -2.918 -12.607 8.243 1.00 94.19 170 SER A CA 1
ATOM 1315 C C . SER A 1 170 ? -4.320 -12.056 8.530 1.00 94.19 170 SER A C 1
ATOM 1317 O O . SER A 1 170 ? -5.186 -12.145 7.664 1.00 94.19 170 SER A O 1
ATOM 1319 N N . SER A 1 171 ? -4.545 -11.448 9.698 1.00 95.19 171 SER A N 1
ATOM 1320 C CA . SER A 1 171 ? -5.823 -10.825 10.066 1.00 95.19 171 SER A CA 1
ATOM 1321 C C . SER A 1 171 ? -6.078 -9.547 9.267 1.00 95.19 171 SER A C 1
ATOM 1323 O O . SER A 1 171 ? -7.174 -9.362 8.736 1.00 95.19 171 SER A O 1
ATOM 1325 N N . ILE A 1 172 ? -5.050 -8.699 9.136 1.00 95.38 172 ILE A N 1
ATOM 1326 C CA . ILE A 1 172 ? -5.091 -7.453 8.348 1.00 95.38 172 ILE A CA 1
ATOM 1327 C C . ILE A 1 172 ? -5.439 -7.774 6.897 1.00 95.38 172 ILE A C 1
ATOM 1329 O O . ILE A 1 172 ? -6.403 -7.273 6.322 1.00 95.38 172 ILE A O 1
ATOM 1333 N N . TYR A 1 173 ? -4.706 -8.721 6.331 1.00 93.06 173 TYR A N 1
ATOM 1334 C CA . TYR A 1 173 ? -4.907 -9.189 4.978 1.00 93.06 173 TYR A CA 1
ATOM 1335 C C . TYR A 1 173 ? -6.285 -9.822 4.771 1.00 93.06 173 TYR A C 1
ATOM 1337 O O . TYR A 1 173 ? -6.952 -9.541 3.774 1.00 93.06 173 TYR A O 1
ATOM 1345 N N . ARG A 1 174 ? -6.755 -10.651 5.714 1.00 91.56 174 ARG A N 1
ATOM 1346 C CA . ARG A 1 174 ? -8.048 -11.342 5.612 1.00 91.56 174 ARG A CA 1
ATOM 1347 C C . ARG A 1 174 ? -9.225 -10.373 5.528 1.00 91.56 174 ARG A C 1
ATOM 1349 O O . ARG A 1 174 ? -10.156 -10.633 4.765 1.00 91.56 174 ARG A O 1
ATOM 1356 N N . ALA A 1 175 ? -9.187 -9.269 6.275 1.00 92.19 175 ALA A N 1
ATOM 1357 C CA . ALA A 1 175 ? -10.246 -8.261 6.251 1.00 92.19 175 ALA A CA 1
ATOM 1358 C C . ALA A 1 175 ? -10.393 -7.594 4.871 1.00 92.19 175 ALA A C 1
ATOM 1360 O O . ALA A 1 175 ? -11.518 -7.392 4.410 1.00 92.19 175 ALA A O 1
ATOM 1361 N N . MET A 1 176 ? -9.280 -7.350 4.175 1.00 90.75 176 MET A N 1
ATOM 1362 C CA . MET A 1 176 ? -9.275 -6.910 2.776 1.00 90.75 176 MET A CA 1
ATOM 1363 C C . MET A 1 176 ? -9.757 -8.040 1.844 1.00 90.75 176 MET A C 1
ATOM 1365 O O . MET A 1 176 ? -10.709 -7.865 1.076 1.00 90.75 176 MET A O 1
ATOM 1369 N N . TYR A 1 177 ? -9.162 -9.230 1.975 1.00 87.56 177 TYR A N 1
ATOM 1370 C CA . TYR A 1 177 ? -9.379 -10.374 1.085 1.00 87.56 177 TYR A CA 1
ATOM 1371 C C . TYR A 1 177 ? -10.840 -10.843 1.016 1.00 87.56 177 TYR A C 1
ATOM 1373 O O . TYR A 1 177 ? -11.379 -11.038 -0.073 1.00 87.56 177 TYR A O 1
ATOM 1381 N N . ASP A 1 178 ? -11.509 -10.997 2.161 1.00 82.56 178 ASP A N 1
ATOM 1382 C CA . ASP A 1 178 ? -12.845 -11.610 2.219 1.00 82.56 178 ASP A CA 1
ATOM 1383 C C . ASP A 1 178 ? -13.971 -10.724 1.694 1.00 82.56 178 ASP A C 1
ATOM 1385 O O . ASP A 1 178 ? -15.099 -11.194 1.542 1.00 82.56 178 ASP A O 1
ATOM 1389 N N . SER A 1 179 ? -13.719 -9.426 1.523 1.00 75.38 179 SER A N 1
ATOM 1390 C CA . SER A 1 179 ? -14.816 -8.452 1.416 1.00 75.38 179 SER A CA 1
ATOM 1391 C C . SER A 1 179 ? -14.742 -7.530 0.234 1.00 75.38 179 SER A C 1
ATOM 1393 O O . SER A 1 179 ? -15.743 -6.877 -0.040 1.00 75.38 179 SER A O 1
ATOM 1395 N N . LYS A 1 180 ? -13.616 -7.520 -0.489 1.00 88.38 180 LYS A N 1
ATOM 1396 C CA . LYS A 1 180 ? -13.503 -6.775 -1.745 1.00 88.38 180 LYS A CA 1
ATOM 1397 C C . LYS A 1 180 ? -13.940 -5.316 -1.578 1.00 88.38 180 LYS A C 1
ATOM 1399 O O . LYS A 1 180 ? -14.721 -4.788 -2.363 1.00 88.38 180 LYS A O 1
ATOM 1404 N N . VAL A 1 181 ? -13.487 -4.723 -0.475 1.00 93.44 181 VAL A N 1
ATOM 1405 C CA . VAL A 1 181 ? -13.913 -3.405 0.010 1.00 93.44 181 VAL A CA 1
ATOM 1406 C C . VAL A 1 181 ? -13.316 -2.291 -0.833 1.00 93.44 181 VAL A C 1
ATOM 1408 O O . VAL A 1 181 ? -12.181 -2.402 -1.300 1.00 93.44 181 VAL A O 1
ATOM 1411 N N . ASN A 1 182 ? -14.069 -1.207 -0.994 1.00 95.38 182 ASN A N 1
ATOM 1412 C CA . ASN A 1 182 ? -13.698 -0.074 -1.832 1.00 95.38 182 ASN A CA 1
ATOM 1413 C C . ASN A 1 182 ? -13.019 1.054 -1.063 1.00 95.38 182 ASN A C 1
ATOM 1415 O O . ASN A 1 182 ? -12.348 1.869 -1.682 1.00 95.38 182 ASN A O 1
ATOM 1419 N N . THR A 1 183 ? -13.199 1.125 0.255 1.00 97.25 183 THR A N 1
ATOM 1420 C CA . THR A 1 183 ? -12.659 2.198 1.099 1.00 97.25 183 THR A CA 1
ATOM 1421 C C . THR A 1 183 ? -12.087 1.643 2.399 1.00 97.25 183 THR A C 1
ATOM 1423 O O . THR A 1 183 ? -12.437 0.540 2.832 1.00 97.25 183 THR A O 1
ATOM 1426 N N . PHE A 1 184 ? -11.255 2.435 3.078 1.00 97.69 184 PHE A N 1
ATOM 1427 C CA . PHE A 1 184 ? -10.723 2.056 4.388 1.00 97.69 184 PHE A CA 1
ATOM 1428 C C . PHE A 1 184 ? -11.813 1.973 5.475 1.00 97.69 184 PHE A C 1
ATOM 1430 O O . PHE A 1 184 ? -11.745 1.138 6.377 1.00 97.69 184 PHE A O 1
ATOM 1437 N N . SER A 1 185 ? -12.888 2.756 5.351 1.00 97.38 185 SER A N 1
ATOM 1438 C CA . SER A 1 185 ? -14.038 2.673 6.261 1.00 97.38 185 SER A CA 1
ATOM 1439 C C . SER A 1 185 ? -14.811 1.353 6.103 1.00 97.38 185 SER A C 1
ATOM 1441 O O . SER A 1 185 ? -15.215 0.723 7.090 1.00 97.38 185 SER A O 1
ATOM 1443 N N . GLU A 1 186 ? -14.965 0.874 4.864 1.00 96.88 186 GLU A N 1
ATOM 1444 C CA . GLU A 1 186 ? -15.528 -0.451 4.578 1.00 96.88 186 GLU A CA 1
ATOM 1445 C C . GLU A 1 186 ? -14.613 -1.570 5.098 1.00 96.88 186 GLU A C 1
ATOM 1447 O O . GLU A 1 186 ? -15.102 -2.523 5.712 1.00 96.88 186 GLU A O 1
ATOM 1452 N N . TYR A 1 187 ? -13.291 -1.428 4.931 1.00 97.19 187 TYR A N 1
ATOM 1453 C CA . TYR A 1 187 ? -12.301 -2.323 5.538 1.00 97.19 187 TYR A CA 1
ATOM 1454 C C . TYR A 1 187 ? -12.471 -2.401 7.063 1.00 97.19 187 TYR A C 1
ATOM 1456 O O . TYR A 1 187 ? -12.580 -3.499 7.611 1.00 97.19 187 TYR A O 1
ATOM 1464 N N . TRP A 1 188 ? -12.583 -1.260 7.752 1.00 97.44 188 TRP A N 1
ATOM 1465 C CA . TRP A 1 188 ? -12.786 -1.224 9.204 1.00 97.44 188 TRP A CA 1
ATOM 1466 C C . TRP A 1 188 ? -14.097 -1.889 9.630 1.00 97.44 188 TRP A C 1
ATOM 1468 O O . TRP A 1 188 ? -14.148 -2.666 10.588 1.00 97.44 188 TRP A O 1
ATOM 1478 N N . THR A 1 189 ? -15.174 -1.631 8.889 1.00 96.69 189 THR A N 1
ATOM 1479 C CA . THR A 1 189 ? -16.463 -2.298 9.111 1.00 96.69 189 THR A CA 1
ATOM 1480 C C . THR A 1 189 ? -16.314 -3.811 8.993 1.00 96.69 189 THR A C 1
ATOM 1482 O O . THR A 1 189 ? -16.837 -4.549 9.835 1.00 96.69 189 THR A O 1
ATOM 1485 N N . LYS A 1 190 ? -15.546 -4.291 8.006 1.00 96.06 190 LYS A N 1
ATOM 1486 C CA . LYS A 1 190 ? -15.299 -5.722 7.862 1.00 96.06 190 LYS A CA 1
ATOM 1487 C C . LYS A 1 190 ? -14.433 -6.292 8.975 1.00 96.06 190 LYS A C 1
ATOM 1489 O O . LYS A 1 190 ? -14.766 -7.360 9.484 1.00 96.06 190 LYS A O 1
ATOM 1494 N N . TRP A 1 191 ? -13.355 -5.611 9.350 1.00 96.81 191 TRP A N 1
ATOM 1495 C CA . TRP A 1 191 ? -12.484 -6.014 10.452 1.00 96.81 191 TRP A CA 1
ATOM 1496 C C . TRP A 1 191 ? -13.305 -6.337 11.707 1.00 96.81 191 TRP A C 1
ATOM 1498 O O . TRP A 1 191 ? -13.196 -7.430 12.267 1.00 96.81 191 TRP A O 1
ATOM 1508 N N . LYS A 1 192 ? -14.227 -5.435 12.069 1.00 96.44 192 LYS A N 1
ATOM 1509 C CA . LYS A 1 192 ? -15.170 -5.639 13.176 1.00 96.44 192 LYS A CA 1
ATOM 1510 C C . LYS A 1 192 ? -16.104 -6.829 12.942 1.00 96.44 192 LYS A C 1
ATOM 1512 O O . LYS A 1 192 ? -16.298 -7.640 13.842 1.00 96.44 192 LYS A O 1
ATOM 1517 N N . ALA A 1 193 ? -16.670 -6.960 11.742 1.00 96.06 193 ALA A N 1
ATOM 1518 C CA . ALA A 1 193 ? -17.582 -8.057 11.405 1.00 96.06 193 ALA A CA 1
ATOM 1519 C C . ALA A 1 193 ? -16.910 -9.445 11.403 1.00 96.06 193 ALA A C 1
ATOM 1521 O O . ALA A 1 193 ? -17.588 -10.447 11.618 1.00 96.06 193 ALA A O 1
ATOM 1522 N N . LEU A 1 194 ? -15.592 -9.515 11.191 1.00 95.88 194 LEU A N 1
ATOM 1523 C CA . LEU A 1 194 ? -14.794 -10.739 11.339 1.00 95.88 194 LEU A CA 1
ATOM 1524 C C . LEU A 1 194 ? -14.484 -11.085 12.806 1.00 95.88 194 LEU A C 1
ATOM 1526 O O . LEU A 1 194 ? -13.885 -12.124 13.071 1.00 95.88 194 LEU A O 1
ATOM 1530 N N . GLY A 1 195 ? -14.897 -10.244 13.759 1.00 96.31 195 GLY A N 1
ATOM 1531 C CA . GLY A 1 195 ? -14.658 -10.448 15.187 1.00 96.31 195 GLY A CA 1
ATOM 1532 C C . GLY A 1 195 ? -13.242 -10.088 15.635 1.00 96.31 195 GLY A C 1
ATOM 1533 O O . GLY A 1 195 ? -12.847 -10.449 16.743 1.00 96.31 195 GLY A O 1
ATOM 1534 N N . TYR A 1 196 ? -12.467 -9.389 14.799 1.00 96.44 196 TYR A N 1
ATOM 1535 C CA . TYR A 1 196 ? -11.161 -8.885 15.205 1.00 96.44 196 TYR A CA 1
ATOM 1536 C C . TYR A 1 196 ? -11.303 -7.731 16.202 1.00 96.44 196 TYR A C 1
ATOM 1538 O O . TYR A 1 196 ? -12.301 -7.008 16.223 1.00 96.44 196 TYR A O 1
ATOM 1546 N N . SER A 1 197 ? -10.293 -7.574 17.060 1.00 96.50 197 SER A N 1
ATOM 1547 C CA . SER A 1 197 ? -10.349 -6.627 18.175 1.00 96.50 197 SER A CA 1
ATOM 1548 C C . SER A 1 197 ? -10.555 -5.194 17.691 1.00 96.50 197 SER A C 1
ATOM 1550 O O . SER A 1 197 ? -9.814 -4.691 16.847 1.00 96.50 197 SER A O 1
ATOM 1552 N N . THR A 1 198 ? -11.520 -4.497 18.288 1.00 96.12 198 THR A N 1
ATOM 1553 C CA . THR A 1 198 ? -11.771 -3.074 18.019 1.00 96.12 198 THR A CA 1
ATOM 1554 C C . THR A 1 198 ? -10.673 -2.160 18.550 1.00 96.12 198 THR A C 1
ATOM 1556 O O . THR A 1 198 ? -10.682 -0.9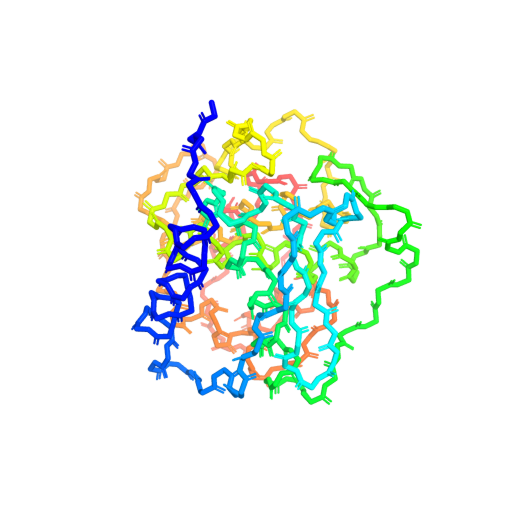73 18.248 1.00 96.12 198 THR A O 1
ATOM 1559 N N . ASN A 1 199 ? -9.729 -2.690 19.326 1.00 95.44 199 ASN A N 1
ATOM 1560 C CA . ASN A 1 199 ? -8.578 -1.947 19.829 1.00 95.44 199 ASN A CA 1
ATOM 1561 C C . ASN A 1 199 ? -7.663 -1.434 18.707 1.00 95.44 199 ASN A C 1
ATOM 1563 O O . ASN A 1 199 ? -7.012 -0.413 18.885 1.00 95.44 199 ASN A O 1
ATOM 1567 N N . ALA A 1 200 ? -7.702 -2.064 17.528 1.00 95.88 200 ALA A N 1
ATOM 1568 C CA . ALA A 1 200 ? -7.047 -1.572 16.313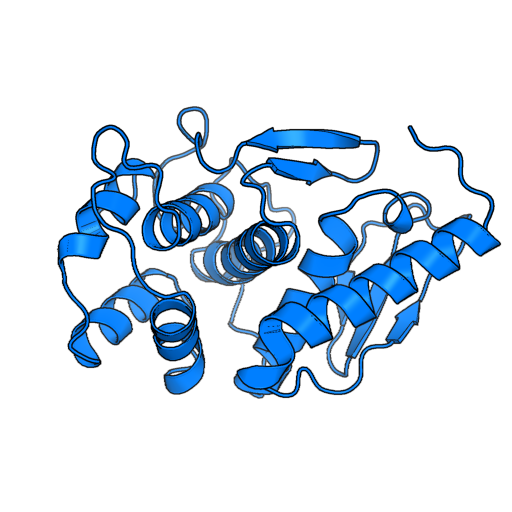 1.00 95.88 200 ALA A CA 1
ATOM 1569 C C . ALA A 1 200 ? -7.418 -0.123 15.950 1.00 95.88 200 ALA A C 1
ATOM 1571 O O . ALA A 1 200 ? -6.669 0.546 15.247 1.00 95.88 200 ALA A O 1
ATOM 1572 N N . LYS A 1 201 ? -8.551 0.393 16.448 1.00 95.56 201 LYS A N 1
ATOM 1573 C CA . LYS A 1 201 ? -8.924 1.799 16.264 1.00 95.56 201 LYS A CA 1
ATOM 1574 C C . LYS A 1 201 ? -7.900 2.776 16.849 1.00 95.56 201 LYS A C 1
ATOM 1576 O O . LYS A 1 201 ? -7.851 3.906 16.383 1.00 95.56 201 LYS A O 1
ATOM 1581 N N . ASP A 1 202 ? -7.129 2.370 17.857 1.00 94.81 202 ASP A N 1
ATOM 1582 C CA . ASP A 1 202 ? -6.142 3.241 18.492 1.00 94.81 202 ASP A CA 1
ATOM 1583 C C . ASP A 1 202 ? -4.924 3.424 17.552 1.00 94.81 202 ASP A C 1
ATOM 1585 O O . ASP A 1 202 ? -4.535 4.561 17.288 1.00 94.81 202 ASP A O 1
ATOM 1589 N N . CYS A 1 203 ? -4.466 2.351 16.887 1.00 95.38 203 CYS A N 1
ATOM 1590 C CA . CYS A 1 203 ? -3.491 2.386 15.779 1.00 95.38 203 CYS A CA 1
ATOM 1591 C C . CYS A 1 203 ? -4.001 3.236 14.595 1.00 95.38 203 CYS A C 1
ATOM 1593 O O . CYS A 1 203 ? -3.309 4.076 14.027 1.00 95.38 203 CYS A O 1
ATOM 1595 N N . ILE A 1 204 ? -5.282 3.077 14.242 1.00 96.56 204 ILE A N 1
ATOM 1596 C CA . ILE A 1 204 ? -5.918 3.868 13.176 1.00 96.56 204 ILE A CA 1
ATOM 1597 C C . ILE A 1 204 ? -5.971 5.365 13.553 1.00 96.56 204 ILE A C 1
ATOM 1599 O O . ILE A 1 204 ? -5.721 6.240 12.717 1.00 96.56 204 ILE A O 1
ATOM 1603 N N . LYS A 1 205 ? -6.252 5.669 14.825 1.00 96.06 205 LYS A N 1
ATOM 1604 C CA . LYS A 1 205 ? -6.344 7.031 15.365 1.00 96.06 205 LYS A CA 1
ATOM 1605 C C . LYS A 1 205 ? -4.997 7.746 15.412 1.00 96.06 205 LYS A C 1
ATOM 1607 O O . LYS A 1 205 ? -4.978 8.953 15.160 1.00 96.06 205 LYS A O 1
ATOM 1612 N N . GLN A 1 206 ? -3.899 7.028 15.653 1.00 94.75 206 GLN A N 1
ATOM 1613 C CA . GLN A 1 206 ? -2.532 7.558 15.554 1.00 94.75 206 GLN A CA 1
ATOM 1614 C C . GLN A 1 206 ? -2.291 8.239 14.193 1.00 94.75 206 GLN A C 1
ATOM 1616 O O . GLN A 1 206 ? -1.704 9.319 14.108 1.00 94.75 206 GLN A O 1
ATOM 1621 N N . ASN A 1 207 ? -2.886 7.690 13.132 1.00 96.69 207 ASN A N 1
ATOM 1622 C CA . ASN A 1 207 ? -2.828 8.224 11.774 1.00 96.69 207 ASN A CA 1
ATOM 1623 C C . ASN A 1 207 ? -3.955 9.218 11.447 1.00 96.69 207 ASN A C 1
ATOM 1625 O O . ASN A 1 207 ? -4.277 9.448 10.283 1.00 96.69 207 ASN A O 1
ATOM 1629 N N . SER A 1 208 ? -4.557 9.863 12.450 1.00 96.88 208 SER A N 1
ATOM 1630 C CA . SER A 1 208 ? -5.627 10.867 12.301 1.00 96.88 208 SER A CA 1
ATOM 1631 C C . SER A 1 208 ? -6.904 10.372 11.601 1.00 96.88 208 SER A C 1
ATOM 1633 O O . SER A 1 208 ? -7.707 11.176 11.119 1.00 96.88 208 SER A O 1
ATOM 1635 N N . ILE A 1 209 ? -7.120 9.056 11.560 1.00 97.50 209 ILE A N 1
ATOM 1636 C CA . ILE A 1 209 ? -8.351 8.441 11.063 1.00 97.50 209 ILE A CA 1
ATOM 1637 C C . ILE A 1 209 ? -9.216 8.084 12.272 1.00 97.50 209 ILE A C 1
ATOM 1639 O O . ILE A 1 209 ? -8.793 7.363 13.168 1.00 97.50 209 ILE A O 1
ATOM 1643 N N . ILE A 1 210 ? -10.441 8.605 12.325 1.00 94.75 210 ILE A N 1
ATOM 1644 C CA . ILE A 1 210 ? -11.315 8.432 13.489 1.00 94.75 210 ILE A CA 1
ATOM 1645 C C . ILE A 1 210 ? -12.534 7.615 13.080 1.00 94.75 210 ILE A C 1
ATOM 1647 O O . ILE A 1 210 ? -13.382 8.085 12.324 1.00 94.75 210 ILE A O 1
ATOM 1651 N N . TYR A 1 211 ? -12.648 6.412 13.639 1.00 92.06 211 TYR A N 1
ATOM 1652 C CA . TYR A 1 211 ? -13.825 5.560 13.512 1.00 92.06 211 TYR A CA 1
ATOM 1653 C C . TYR A 1 211 ? -14.391 5.191 14.885 1.00 92.06 211 TYR A C 1
ATOM 1655 O O . TYR A 1 211 ? -13.670 5.141 15.882 1.00 92.06 211 TYR A O 1
ATOM 1663 N N . SER A 1 212 ? -15.698 4.918 14.920 1.00 77.19 212 SER A N 1
ATOM 1664 C CA . SER A 1 212 ? -16.410 4.392 16.093 1.00 77.19 212 SER A CA 1
ATOM 1665 C C . SER A 1 212 ? -16.246 2.883 16.259 1.00 77.19 212 SER A C 1
ATOM 1667 O O . SER A 1 212 ? -16.361 2.155 15.230 1.00 77.19 212 SER A O 1
#

Secondary structure (DSSP, 8-state):
-----HHHHHHHHHHHHHHHHHHHTTT------EEEE-TT--SPPEEETTTEEEE-TTGGG-TTHHHHHHHHHHHHHHHSSPPP-TT-SS--TTSB--HHHHHHHHHHHHHHHHHHTSSEEE-TTS-EEESS--TTSPPSTTBHHHHHHHHHHHH-S---TT------HHHHHHHHHTTT-SSHHHHHHHHHHTT--TTHHHHHHHTT----

Sequence (212 aa):
MLSGTDSQKAFWSFEDIVRTKETIGSYVNGGIITIVWYPTNTSSSYYTHGGKIYLNQNSPASKSITVHEIAHNYMYNIYGSMPSTPSCSPHYMDSASSQGCAWVEGWANFLSLYVNFSPIFEYTGGSTVNLENTSSFASGDSVEGRVAGALWDMYDAANEGDDKYTFAFSSIYRAMYDSKVNTFSEYWTKWKALGYSTNAKDCIKQNSIIYS

pLDDT: mean 93.09, std 6.49, range [53.22, 98.75]